Protein AF-A0A815H740-F1 (afdb_monomer_lite)

InterPro domains:
  IPR023175 Vta1/Callose synthase, N-terminal domain superfamily [G3DSA:1.25.40.270] (1-122)
  IPR039431 Vta1/callose synthase, N-terminal [PF04652] (3-118)
  IPR041212 Vta1, C-terminal [PF18097] (179-216)
  IPR044538 Vacuolar protein sorting-associated protein Vta1-like [PTHR46009] (131-217)

pLDDT: mean 75.1, std 24.15, range [26.42, 97.38]

Radius of gyration: 26.12 Å; chains: 1; bounding box: 51×55×82 Å

Structure (mmCIF, N/CA/C/O backbone):
data_AF-A0A815H740-F1
#
_entry.id   AF-A0A815H740-F1
#
loop_
_atom_site.group_PDB
_atom_site.id
_atom_site.type_symbol
_atom_site.label_atom_id
_atom_site.label_alt_id
_atom_site.label_comp_id
_atom_site.label_asym_id
_atom_site.label_entity_id
_atom_site.label_seq_id
_atom_site.pdbx_PDB_ins_code
_atom_site.Cartn_x
_atom_site.Cartn_y
_atom_site.Cartn_z
_atom_site.occupancy
_atom_site.B_iso_or_equiv
_atom_site.auth_seq_id
_atom_site.auth_comp_id
_atom_site.auth_asym_id
_atom_site.auth_atom_id
_atom_site.pdbx_PDB_model_num
ATOM 1 N N . TYR A 1 1 ? -7.882 0.768 10.940 1.00 91.94 1 TYR A N 1
ATOM 2 C CA . TYR A 1 1 ? -7.897 -0.131 9.764 1.00 91.94 1 TYR A CA 1
ATOM 3 C C . TYR A 1 1 ? -7.905 -1.599 10.169 1.00 91.94 1 TYR A C 1
ATOM 5 O O . TYR A 1 1 ? -8.936 -2.231 10.012 1.00 91.94 1 TYR A O 1
ATOM 13 N N . VAL A 1 2 ? -6.824 -2.127 10.763 1.00 92.31 2 VAL A N 1
ATOM 14 C CA . VAL A 1 2 ? -6.694 -3.567 11.086 1.00 92.31 2 VAL A CA 1
ATOM 15 C C . VAL A 1 2 ? -7.853 -4.113 11.930 1.00 92.31 2 VAL A C 1
ATOM 17 O O . VAL A 1 2 ? -8.367 -5.175 11.607 1.00 92.31 2 VAL A O 1
ATOM 20 N N . ALA A 1 3 ? -8.321 -3.371 12.942 1.00 92.38 3 ALA A N 1
ATOM 21 C CA . ALA A 1 3 ? -9.497 -3.762 13.728 1.00 92.38 3 ALA A CA 1
ATOM 22 C C . ALA A 1 3 ? -10.775 -3.899 12.875 1.00 92.38 3 ALA A C 1
ATOM 24 O O . ALA A 1 3 ? -11.556 -4.823 13.072 1.00 92.38 3 ALA A O 1
ATOM 25 N N . ASN A 1 4 ? -10.980 -3.013 11.894 1.00 90.94 4 ASN A N 1
ATOM 26 C CA . ASN A 1 4 ? -12.137 -3.083 10.996 1.00 90.94 4 ASN A CA 1
ATOM 27 C C . ASN A 1 4 ? -12.045 -4.314 10.087 1.00 90.94 4 ASN A C 1
ATOM 29 O O . ASN A 1 4 ? -13.041 -5.002 9.884 1.00 90.94 4 ASN A O 1
ATOM 33 N N . GLU A 1 5 ? -10.852 -4.618 9.572 1.00 91.88 5 GLU A N 1
ATOM 34 C CA . GLU A 1 5 ? -10.625 -5.811 8.751 1.00 91.88 5 GLU A CA 1
ATOM 35 C C . GLU A 1 5 ? -10.786 -7.104 9.561 1.00 91.88 5 GLU A C 1
ATOM 37 O O . GLU A 1 5 ? -11.414 -8.057 9.099 1.00 91.88 5 GLU A O 1
ATOM 42 N N . SER A 1 6 ? -10.288 -7.140 10.799 1.00 91.56 6 SER A N 1
ATOM 43 C CA . SER A 1 6 ? -10.414 -8.318 11.660 1.00 91.56 6 SER A CA 1
ATOM 44 C C . SER A 1 6 ? -11.857 -8.556 12.114 1.00 91.56 6 SER A C 1
ATOM 46 O O . SER A 1 6 ? -12.289 -9.706 12.182 1.00 91.56 6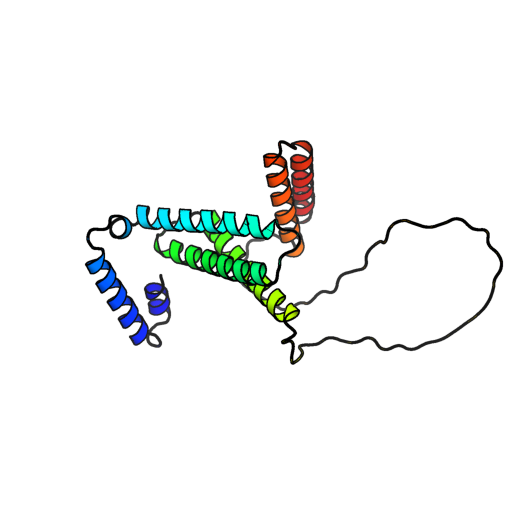 SER A O 1
ATOM 48 N N . LEU A 1 7 ? -12.637 -7.491 12.338 1.00 90.38 7 LEU A N 1
ATOM 49 C CA . LEU A 1 7 ? -14.075 -7.586 12.608 1.00 90.38 7 LEU A CA 1
ATOM 50 C C . LEU A 1 7 ? -14.838 -8.223 11.439 1.00 90.38 7 LEU A C 1
ATOM 52 O O . LEU A 1 7 ? -15.698 -9.073 11.671 1.00 90.38 7 LEU A O 1
ATOM 56 N N . LYS A 1 8 ? -14.496 -7.878 10.187 1.00 90.44 8 LYS A N 1
ATOM 57 C CA . LYS A 1 8 ? -15.095 -8.498 8.988 1.00 90.44 8 LYS A CA 1
ATOM 58 C C . LYS A 1 8 ? -14.792 -9.995 8.892 1.00 90.44 8 LYS A C 1
ATOM 60 O O . LYS A 1 8 ? -15.639 -10.757 8.436 1.00 90.44 8 LYS A O 1
ATOM 65 N N . ALA A 1 9 ? -13.613 -10.425 9.348 1.00 89.00 9 ALA A N 1
ATOM 66 C CA . ALA A 1 9 ? -13.223 -11.837 9.377 1.00 89.00 9 ALA A CA 1
ATOM 67 C C . ALA A 1 9 ? -13.996 -12.670 10.425 1.00 89.00 9 ALA A C 1
ATOM 69 O O . ALA A 1 9 ? -13.938 -13.900 10.406 1.00 89.00 9 ALA A O 1
ATOM 70 N N . GLY A 1 10 ? -14.745 -12.028 11.327 1.00 86.19 10 GLY A N 1
ATOM 71 C CA . GLY A 1 10 ? -15.671 -12.690 12.240 1.00 86.19 10 GLY A CA 1
ATOM 72 C C . GLY A 1 10 ? -15.000 -13.491 13.363 1.00 86.19 10 GLY A C 1
ATOM 73 O O . GLY A 1 10 ? -13.915 -13.166 13.850 1.00 86.19 10 GLY A O 1
ATOM 74 N N . LYS A 1 11 ? -15.681 -14.551 13.825 1.00 86.81 11 LYS A N 1
ATOM 75 C CA . LYS A 1 11 ? -15.344 -15.263 15.076 1.00 86.81 11 LYS A CA 1
ATOM 76 C C . LYS A 1 11 ? -13.945 -15.887 15.095 1.00 86.81 11 LYS A C 1
ATOM 78 O O . LYS A 1 11 ? -13.355 -15.990 16.165 1.00 86.81 11 LYS A O 1
ATOM 83 N N . SER A 1 12 ? -13.386 -16.261 13.943 1.00 88.50 12 SER A N 1
ATOM 84 C CA . SER A 1 12 ? -12.040 -16.848 13.854 1.00 88.50 12 SER A CA 1
ATOM 85 C C . SER A 1 12 ? -10.926 -15.894 14.291 1.00 88.50 12 SER A C 1
ATOM 87 O O . SER A 1 12 ? -9.846 -16.355 14.640 1.00 88.50 12 SER A O 1
ATOM 89 N N . GLN A 1 13 ? -11.180 -14.581 14.290 1.00 91.56 13 GLN A N 1
ATOM 90 C CA . GLN A 1 13 ? -10.212 -13.549 14.673 1.00 91.56 13 GLN A CA 1
ATOM 91 C C . GLN A 1 13 ? -10.644 -12.773 15.925 1.00 91.56 13 GLN A C 1
ATOM 93 O O . GLN A 1 13 ? -10.102 -11.706 16.201 1.00 91.56 13 GLN A O 1
ATOM 98 N N . GLN A 1 14 ? -11.616 -13.269 16.700 1.00 91.06 14 GLN A N 1
ATOM 99 C CA . GLN A 1 14 ? -12.208 -12.509 17.808 1.00 91.06 14 GLN A CA 1
ATOM 100 C C . GLN A 1 14 ? -11.189 -12.150 18.902 1.00 91.06 14 GLN A C 1
ATOM 102 O O . GLN A 1 14 ? -11.178 -11.017 19.375 1.00 91.06 14 GLN A O 1
ATOM 107 N N . VAL A 1 15 ? -10.308 -13.086 19.271 1.00 94.94 15 VAL A N 1
ATOM 108 C CA . VAL A 1 15 ? -9.261 -12.846 20.283 1.00 94.94 15 VAL A CA 1
ATOM 109 C C . VAL A 1 15 ? -8.269 -11.789 19.797 1.00 94.94 15 VAL A C 1
ATOM 111 O O . VAL A 1 15 ? -7.996 -10.831 20.513 1.00 94.94 15 VAL A O 1
ATOM 114 N N . PHE A 1 16 ? -7.784 -11.920 18.560 1.00 95.19 16 PHE A N 1
ATOM 115 C CA . PHE A 1 16 ? -6.896 -10.932 17.944 1.00 95.19 16 PHE A CA 1
ATOM 116 C C . PHE A 1 16 ? -7.571 -9.558 17.834 1.00 95.19 16 PHE A C 1
ATOM 118 O O . PHE A 1 16 ? -6.984 -8.541 18.184 1.00 95.19 16 PHE A O 1
ATOM 125 N N . THR A 1 17 ? -8.838 -9.527 17.421 1.00 95.31 17 THR A N 1
ATOM 126 C CA . THR A 1 17 ? -9.628 -8.295 17.331 1.00 95.31 17 THR A CA 1
ATOM 127 C C . THR A 1 17 ? -9.729 -7.605 18.689 1.00 95.31 17 THR A C 1
ATOM 129 O O . THR A 1 17 ? -9.491 -6.405 18.771 1.00 95.31 17 THR A O 1
ATOM 132 N N . ALA A 1 18 ? -10.013 -8.352 19.761 1.00 95.12 18 ALA A N 1
ATOM 133 C CA . ALA A 1 18 ? -10.058 -7.805 21.115 1.00 95.12 18 ALA A CA 1
ATOM 134 C C . ALA A 1 18 ? -8.701 -7.225 21.550 1.00 95.12 18 ALA A C 1
ATOM 136 O O . ALA A 1 18 ? -8.660 -6.148 22.138 1.00 95.12 18 ALA A O 1
ATOM 137 N N . GLN A 1 19 ? -7.591 -7.887 21.209 1.00 96.81 19 GLN A N 1
ATOM 138 C CA . GLN A 1 19 ? -6.243 -7.377 21.486 1.00 96.81 19 GLN A CA 1
ATOM 139 C C . GLN A 1 19 ? -5.951 -6.073 20.735 1.00 96.81 19 GLN A C 1
ATOM 141 O O . GLN A 1 19 ? -5.442 -5.125 21.329 1.00 96.81 19 GLN A O 1
ATOM 146 N N . VAL A 1 20 ? -6.292 -5.999 19.443 1.00 96.12 20 VAL A N 1
ATOM 147 C CA . VAL A 1 20 ? -6.093 -4.784 18.638 1.00 96.12 20 VAL A CA 1
ATOM 148 C C . VAL A 1 20 ? -6.957 -3.636 19.160 1.00 96.12 20 VAL A C 1
ATOM 150 O O . VAL A 1 20 ? -6.466 -2.516 19.261 1.00 96.12 20 VAL A O 1
ATOM 153 N N . ILE A 1 21 ? -8.218 -3.896 19.520 1.00 95.62 21 ILE A N 1
ATOM 154 C CA . ILE A 1 21 ? -9.104 -2.879 20.105 1.00 95.62 21 ILE A CA 1
ATOM 155 C C . ILE A 1 21 ? -8.535 -2.371 21.433 1.00 95.62 21 ILE A C 1
ATOM 157 O O . ILE A 1 21 ? -8.399 -1.162 21.590 1.00 95.62 21 ILE A O 1
ATOM 161 N N . GLY A 1 22 ? -8.112 -3.262 22.336 1.00 97.31 22 GLY A N 1
ATOM 162 C CA . GLY A 1 22 ? -7.501 -2.853 23.605 1.00 97.31 22 GLY A CA 1
ATOM 163 C C . GLY A 1 22 ? -6.230 -2.014 23.416 1.00 97.31 22 GLY A C 1
ATOM 164 O O . GLY A 1 22 ? -6.022 -1.028 24.118 1.00 97.31 22 GLY A O 1
ATOM 165 N N . ALA A 1 23 ? -5.402 -2.338 22.416 1.00 97.00 23 ALA A N 1
ATOM 166 C CA . ALA A 1 23 ? -4.237 -1.522 22.073 1.00 97.00 23 ALA A CA 1
ATOM 167 C C . ALA A 1 23 ? -4.624 -0.132 21.529 1.00 97.00 23 ALA A C 1
ATOM 169 O O . ALA A 1 23 ? -3.960 0.855 21.841 1.00 97.00 23 ALA A O 1
ATOM 170 N N . LEU A 1 24 ? -5.693 -0.038 20.730 1.00 94.75 24 LEU A N 1
ATOM 171 C CA . LEU A 1 24 ? -6.213 1.238 20.226 1.00 94.75 24 LEU A CA 1
ATOM 172 C C . LEU A 1 24 ? -6.800 2.105 21.345 1.00 94.75 24 LEU A C 1
ATOM 174 O O . LEU A 1 24 ? -6.586 3.314 21.334 1.00 94.75 24 LEU A O 1
ATOM 178 N N . GLU A 1 25 ? -7.502 1.510 22.311 1.00 95.62 25 GLU A N 1
ATOM 179 C CA . GLU A 1 25 ? -8.015 2.218 23.491 1.00 95.62 25 GLU A CA 1
ATOM 180 C C . GLU A 1 25 ? -6.871 2.801 24.326 1.00 95.62 25 GLU A C 1
ATOM 182 O O . GLU A 1 25 ? -6.893 3.991 24.640 1.00 95.62 25 GLU A O 1
ATOM 187 N N . LEU A 1 26 ? -5.823 2.008 24.579 1.00 96.19 26 LEU A N 1
ATOM 188 C CA . LEU A 1 26 ? -4.630 2.471 25.288 1.00 96.19 26 LEU A CA 1
ATOM 189 C C . LEU A 1 26 ? -3.915 3.604 24.536 1.00 96.19 26 LEU A C 1
ATOM 191 O O . LEU A 1 26 ? -3.512 4.593 25.147 1.00 96.19 26 LEU A O 1
ATOM 195 N N . MET A 1 27 ? -3.768 3.491 23.211 1.00 94.50 27 MET A N 1
ATOM 196 C CA . MET A 1 27 ? -3.184 4.564 22.397 1.00 94.50 27 MET A CA 1
ATOM 197 C C . MET A 1 27 ? -4.041 5.833 22.444 1.00 94.50 27 MET A C 1
ATOM 199 O O . MET A 1 27 ? -3.502 6.923 22.603 1.00 94.50 27 MET A O 1
ATOM 203 N N . LYS A 1 28 ? -5.370 5.710 22.366 1.00 93.06 28 LYS A N 1
ATOM 204 C CA . LYS A 1 28 ? -6.279 6.858 22.460 1.00 93.06 28 LYS A CA 1
ATOM 205 C C . LYS A 1 28 ? -6.156 7.580 23.805 1.00 93.06 28 LYS A C 1
ATOM 207 O O . LYS A 1 28 ? -6.219 8.804 23.830 1.00 93.06 28 LYS A O 1
ATOM 212 N N . GLU A 1 29 ? -5.985 6.847 24.903 1.00 95.56 29 GLU A N 1
ATOM 213 C CA . GLU A 1 29 ? -5.754 7.430 26.230 1.00 95.56 29 GLU A CA 1
ATOM 214 C C . GLU A 1 29 ? -4.374 8.099 26.320 1.00 95.56 29 GLU A C 1
ATOM 216 O O . GLU A 1 29 ? -4.267 9.257 26.728 1.00 95.56 29 GLU A O 1
ATOM 221 N N . THR A 1 30 ? -3.334 7.400 25.854 1.00 96.44 30 THR A N 1
ATOM 222 C CA . THR A 1 30 ? -1.936 7.868 25.876 1.00 96.44 30 THR A CA 1
ATOM 223 C C . THR A 1 30 ? -1.742 9.158 25.077 1.00 96.44 30 THR A C 1
ATOM 225 O O . THR A 1 30 ? -1.002 10.040 25.501 1.00 96.44 30 THR A O 1
ATOM 228 N N . TYR A 1 31 ? -2.420 9.284 23.936 1.00 93.75 31 TYR A N 1
ATOM 229 C CA . TYR A 1 31 ? -2.332 10.436 23.035 1.00 93.75 31 TYR A CA 1
ATOM 230 C C . TYR A 1 31 ? -3.599 11.300 23.078 1.00 93.75 31 TYR A C 1
ATOM 232 O O . TYR A 1 31 ? -3.964 11.938 22.092 1.00 93.75 31 TYR A O 1
ATOM 240 N N . SER A 1 32 ? -4.289 11.317 24.222 1.00 92.25 32 SER A N 1
ATOM 241 C CA . SER A 1 32 ? -5.577 12.002 24.388 1.00 92.25 32 SER A CA 1
ATOM 242 C C . SER A 1 32 ? -5.513 13.514 24.203 1.00 92.25 32 SER A C 1
ATOM 244 O O . SER A 1 32 ? -6.551 14.107 23.924 1.00 92.25 32 SER A O 1
ATOM 246 N N . ASP A 1 33 ? -4.331 14.128 24.302 1.00 92.44 33 ASP A N 1
ATOM 247 C CA . ASP A 1 33 ? -4.112 15.553 24.047 1.00 92.44 33 ASP A CA 1
ATOM 248 C C . ASP A 1 33 ? -3.643 15.876 22.620 1.00 92.44 33 ASP A C 1
ATOM 250 O O . ASP A 1 33 ? -3.658 17.043 22.234 1.00 92.44 33 ASP A O 1
ATOM 254 N N . ASP A 1 34 ? -3.301 14.867 21.815 1.00 91.81 34 ASP A N 1
ATOM 255 C CA . ASP A 1 34 ? -2.748 15.043 20.471 1.00 91.81 34 ASP A CA 1
ATOM 256 C C . ASP A 1 34 ? -3.845 15.360 19.437 1.00 91.81 34 ASP A C 1
ATOM 258 O O . ASP A 1 34 ? -4.771 14.577 19.198 1.00 91.81 34 ASP A O 1
ATOM 262 N N . GLU A 1 35 ? -3.726 16.516 18.783 1.00 85.00 35 GLU A N 1
ATOM 263 C CA . GLU A 1 35 ? -4.632 16.961 17.718 1.00 85.00 35 GLU A CA 1
ATOM 264 C C . GLU A 1 35 ? -4.664 15.995 16.521 1.00 85.00 35 GLU A C 1
ATOM 266 O O . GLU A 1 35 ? -5.709 15.853 15.882 1.00 85.00 35 GLU A O 1
ATOM 271 N N . LEU A 1 36 ? -3.572 15.269 16.243 1.00 87.00 36 LEU A N 1
ATOM 272 C CA . LEU A 1 36 ? -3.523 14.247 15.188 1.00 87.00 36 LEU A CA 1
ATOM 273 C C . LEU A 1 36 ? -4.458 13.067 15.473 1.00 87.00 36 LEU A C 1
ATOM 275 O O . LEU A 1 36 ? -4.932 12.410 14.547 1.00 87.00 36 LEU A O 1
ATOM 279 N N . ILE A 1 37 ? -4.721 12.799 16.754 1.00 88.06 37 ILE A N 1
ATOM 280 C CA . ILE A 1 37 ? -5.584 11.707 17.211 1.00 88.06 37 ILE A CA 1
ATOM 281 C C . ILE A 1 37 ? -7.029 12.186 17.394 1.00 88.06 37 ILE A C 1
ATOM 283 O O . ILE A 1 37 ? -7.965 11.419 17.156 1.00 88.06 37 ILE A O 1
ATOM 287 N N . LYS A 1 38 ? -7.235 13.455 17.772 1.00 88.69 38 LYS A N 1
ATOM 288 C CA . LYS A 1 38 ? -8.572 14.061 17.922 1.00 88.69 38 LYS A CA 1
ATOM 289 C C . LYS A 1 38 ? -9.237 14.388 16.587 1.00 88.69 38 LYS A C 1
ATOM 291 O O . LYS A 1 38 ? -10.460 14.298 16.479 1.00 88.69 38 LYS A O 1
ATOM 296 N N . SER A 1 39 ? -8.450 14.784 15.588 1.00 89.88 39 SER A N 1
ATOM 297 C CA . SER A 1 39 ? -8.953 15.274 14.308 1.00 89.88 39 SER A CA 1
ATOM 298 C C . SER A 1 39 ? -8.785 14.246 13.195 1.00 89.88 39 SER A C 1
ATOM 300 O O . SER A 1 39 ? -7.684 13.967 12.720 1.00 89.88 39 SER A O 1
ATOM 302 N N . MET A 1 40 ? -9.916 13.730 12.715 1.00 88.19 40 MET A N 1
ATOM 303 C CA . MET A 1 40 ? -9.961 12.789 11.596 1.00 88.19 40 MET A CA 1
ATOM 304 C C . MET A 1 40 ? -9.408 13.400 10.300 1.00 88.19 40 MET A C 1
ATOM 306 O O . MET A 1 40 ? -8.693 12.721 9.569 1.00 88.19 40 MET A O 1
ATOM 310 N N . SER A 1 41 ? -9.681 14.682 10.032 1.00 89.31 41 SER A N 1
ATOM 311 C CA . SER A 1 41 ? -9.171 15.375 8.842 1.00 89.31 41 SER A CA 1
ATOM 312 C C . SER A 1 41 ? -7.660 15.591 8.907 1.00 89.31 41 SER A C 1
ATOM 314 O O . SER A 1 41 ? -6.969 15.366 7.916 1.00 89.31 41 SER A O 1
ATOM 316 N N . THR A 1 42 ? -7.135 15.963 10.077 1.00 90.44 42 THR A N 1
ATOM 317 C CA . THR A 1 42 ? -5.691 16.140 10.276 1.00 90.44 42 THR A CA 1
ATOM 318 C C . THR A 1 42 ? -4.967 14.799 10.163 1.00 90.44 42 THR A C 1
ATOM 320 O O . THR A 1 42 ? -3.962 14.700 9.461 1.00 90.44 42 THR A O 1
ATOM 323 N N . GLY A 1 43 ? -5.511 13.740 10.776 1.00 90.06 43 GLY A N 1
ATOM 324 C CA . GLY A 1 43 ? -4.976 12.384 10.650 1.00 90.06 43 GLY A CA 1
ATOM 325 C C . GLY A 1 43 ? -4.968 11.883 9.202 1.00 90.06 43 GLY A C 1
ATOM 326 O O . GLY A 1 43 ? -3.969 11.320 8.754 1.00 90.06 43 GLY A O 1
ATOM 327 N N . GLN A 1 44 ? -6.037 12.145 8.441 1.00 91.88 44 GLN A N 1
ATOM 328 C CA . GLN A 1 44 ? -6.092 11.826 7.014 1.00 91.88 44 GLN A CA 1
ATOM 329 C C . GLN A 1 44 ? -5.005 12.570 6.230 1.00 91.88 44 GLN A C 1
ATOM 331 O O . GLN A 1 44 ? -4.261 11.942 5.479 1.00 91.88 44 GLN A O 1
ATOM 336 N N . GLN A 1 45 ? -4.880 13.887 6.425 1.00 91.31 45 GLN A N 1
ATOM 337 C CA . GLN A 1 45 ? -3.906 14.715 5.710 1.00 91.31 45 GLN A CA 1
ATOM 338 C C . GLN A 1 45 ? -2.465 14.241 5.937 1.00 91.31 45 GLN A C 1
ATOM 340 O O . GLN A 1 45 ? -1.687 14.186 4.989 1.00 91.31 45 GLN A O 1
ATOM 345 N N . VAL A 1 46 ? -2.114 13.849 7.165 1.00 93.00 46 VAL A N 1
ATOM 346 C CA . VAL A 1 46 ? -0.777 13.318 7.476 1.00 93.00 46 VAL A CA 1
ATOM 347 C C . VAL A 1 46 ? -0.488 12.026 6.708 1.00 93.00 46 VAL A C 1
ATOM 349 O O . VAL A 1 46 ? 0.628 11.827 6.230 1.00 93.00 46 VAL A O 1
ATOM 352 N N . ILE A 1 47 ? -1.481 11.148 6.553 1.00 93.69 47 ILE A N 1
ATOM 353 C CA . ILE A 1 47 ? -1.316 9.903 5.793 1.00 93.69 47 ILE A CA 1
ATOM 354 C C . ILE A 1 47 ? -1.214 10.191 4.289 1.00 93.69 47 ILE A C 1
ATOM 356 O O . ILE A 1 47 ? -0.379 9.585 3.617 1.00 93.69 47 ILE A O 1
ATOM 360 N N . GLU A 1 48 ? -2.021 11.116 3.761 1.00 93.19 48 GLU A N 1
ATOM 361 C CA . GLU A 1 48 ? -1.939 11.557 2.359 1.00 93.19 48 GLU A CA 1
ATOM 362 C C . GLU A 1 48 ? -0.562 12.158 2.033 1.00 93.19 48 GLU A C 1
ATOM 364 O O . GLU A 1 48 ? 0.048 11.807 1.018 1.00 93.19 48 GLU A O 1
ATOM 369 N N . GLU A 1 49 ? -0.037 13.008 2.917 1.00 94.12 49 GLU A N 1
ATOM 370 C CA . GLU A 1 49 ? 1.300 13.594 2.786 1.00 94.12 49 GLU A CA 1
ATOM 371 C C . GLU A 1 49 ? 2.382 12.509 2.822 1.00 94.12 49 GLU A C 1
ATOM 373 O O . GLU A 1 49 ? 3.262 12.471 1.963 1.00 94.12 49 GLU A O 1
ATOM 378 N N . LEU A 1 50 ? 2.281 11.554 3.753 1.00 95.62 50 LEU A N 1
ATOM 379 C CA . LEU A 1 50 ? 3.224 10.440 3.842 1.00 95.62 50 LEU A CA 1
ATOM 380 C C . LEU A 1 50 ? 3.234 9.585 2.566 1.00 95.62 50 LEU A C 1
ATOM 382 O O . LEU A 1 50 ? 4.302 9.189 2.098 1.00 95.62 50 LEU A O 1
ATOM 386 N N . ILE A 1 51 ? 2.065 9.303 1.982 1.00 95.12 51 ILE A N 1
ATOM 387 C CA . ILE A 1 51 ? 1.976 8.586 0.703 1.00 95.12 51 ILE A CA 1
ATOM 388 C C . ILE A 1 51 ? 2.635 9.397 -0.416 1.00 95.12 51 ILE A C 1
ATOM 390 O O . ILE A 1 51 ? 3.354 8.823 -1.237 1.00 95.12 51 ILE A O 1
ATOM 394 N N . THR A 1 52 ? 2.420 10.712 -0.443 1.00 94.25 52 THR A N 1
ATOM 395 C CA . THR A 1 52 ? 3.002 11.614 -1.446 1.00 94.25 52 THR A CA 1
ATOM 396 C C . THR A 1 52 ? 4.528 11.616 -1.366 1.00 94.25 52 THR A C 1
ATOM 398 O O . THR A 1 52 ? 5.190 11.374 -2.377 1.00 94.25 52 THR A O 1
ATOM 401 N N . VAL A 1 53 ? 5.088 11.770 -0.162 1.00 95.44 53 VAL A N 1
ATOM 402 C CA . VAL A 1 53 ? 6.538 11.713 0.084 1.00 95.44 53 VAL A CA 1
ATOM 403 C C . VAL A 1 53 ? 7.114 10.366 -0.346 1.00 95.44 53 VAL A C 1
ATOM 405 O O . VAL A 1 53 ? 8.057 10.323 -1.136 1.00 95.44 53 VAL A O 1
ATOM 408 N N . LEU A 1 54 ? 6.517 9.255 0.102 1.00 94.88 54 LEU A N 1
ATOM 409 C CA . LEU A 1 54 ? 6.976 7.918 -0.281 1.00 94.88 54 LEU A CA 1
ATOM 410 C C . LEU A 1 54 ? 6.918 7.713 -1.798 1.00 94.88 54 LEU A C 1
ATOM 412 O O . LEU A 1 54 ? 7.808 7.081 -2.358 1.00 94.88 54 LEU A O 1
ATOM 416 N N . THR A 1 55 ? 5.896 8.250 -2.467 1.00 93.19 55 THR A N 1
ATOM 417 C CA . THR A 1 55 ? 5.753 8.151 -3.924 1.00 93.19 55 THR A CA 1
ATOM 418 C C . THR A 1 55 ? 6.866 8.911 -4.643 1.00 93.19 55 THR A C 1
ATOM 420 O O . THR A 1 55 ? 7.465 8.358 -5.566 1.00 93.19 55 THR A O 1
ATOM 423 N N . GLY A 1 56 ? 7.200 10.124 -4.191 1.00 89.44 56 GLY A N 1
ATOM 424 C CA . GLY A 1 56 ? 8.348 10.884 -4.694 1.00 89.44 56 GLY A CA 1
ATOM 425 C C . GLY A 1 56 ? 9.650 10.092 -4.574 1.00 89.44 56 GLY A C 1
ATOM 426 O O . GLY A 1 56 ? 10.299 9.815 -5.579 1.00 89.44 56 GLY A O 1
ATOM 427 N N . GLU A 1 57 ? 9.945 9.582 -3.376 1.00 91.06 57 GLU A N 1
ATOM 428 C CA . GLU A 1 57 ? 11.140 8.762 -3.135 1.00 91.06 57 GLU A CA 1
ATOM 429 C C . GLU A 1 57 ? 11.170 7.485 -3.993 1.00 91.06 57 GLU A C 1
ATOM 431 O O . GLU A 1 57 ? 12.237 7.044 -4.422 1.00 91.06 57 GLU A O 1
ATOM 436 N N . THR A 1 58 ? 10.016 6.848 -4.241 1.00 91.62 58 THR A N 1
ATOM 437 C CA . THR A 1 58 ? 9.969 5.692 -5.150 1.00 91.62 58 THR A CA 1
ATOM 438 C C . THR A 1 58 ? 10.247 6.081 -6.592 1.00 91.62 58 THR A C 1
ATOM 440 O O . THR A 1 58 ? 10.942 5.331 -7.271 1.00 91.62 58 THR A O 1
ATOM 443 N N . ASN A 1 59 ? 9.754 7.233 -7.054 1.00 87.06 59 ASN A N 1
ATOM 444 C CA . ASN A 1 59 ? 10.000 7.711 -8.411 1.00 87.06 59 ASN A CA 1
ATOM 445 C C . ASN A 1 59 ? 11.484 8.036 -8.615 1.00 87.06 59 ASN A C 1
ATOM 447 O O . ASN A 1 59 ? 12.044 7.658 -9.640 1.00 87.06 59 ASN A O 1
ATOM 451 N N . ASP A 1 60 ? 12.137 8.639 -7.621 1.00 84.00 60 ASP A N 1
ATOM 452 C CA . ASP A 1 60 ? 13.574 8.929 -7.668 1.00 84.00 60 ASP A CA 1
ATOM 453 C C . ASP A 1 60 ? 14.404 7.648 -7.830 1.00 84.00 60 ASP A C 1
ATOM 455 O O . ASP A 1 60 ? 15.296 7.574 -8.674 1.00 84.00 60 ASP A O 1
ATOM 459 N N . ILE A 1 61 ? 14.063 6.595 -7.078 1.00 86.12 61 ILE A N 1
ATOM 460 C CA . ILE A 1 61 ? 14.709 5.278 -7.198 1.00 86.12 61 ILE A CA 1
ATOM 461 C C . ILE A 1 61 ? 14.323 4.588 -8.521 1.00 86.12 61 ILE A C 1
ATOM 463 O O . ILE A 1 61 ? 15.131 3.870 -9.109 1.00 86.12 61 ILE A O 1
ATOM 467 N N . GLU A 1 62 ? 13.088 4.760 -9.005 1.00 81.94 62 GLU A N 1
ATOM 468 C CA . GLU A 1 62 ? 12.630 4.178 -10.272 1.00 81.94 62 GLU A CA 1
ATOM 469 C C . GLU A 1 62 ? 13.305 4.795 -11.500 1.00 81.94 62 GLU A C 1
ATOM 471 O O . GLU A 1 62 ? 13.543 4.075 -12.474 1.00 81.94 62 GLU A O 1
ATOM 476 N N . ASN A 1 63 ? 13.649 6.079 -11.440 1.00 79.06 63 ASN A N 1
ATOM 477 C CA . ASN A 1 63 ? 14.325 6.799 -12.516 1.00 79.06 63 ASN A CA 1
ATOM 478 C C . ASN A 1 63 ? 15.807 6.418 -12.660 1.00 79.06 63 ASN A C 1
ATOM 480 O O . ASN A 1 63 ? 16.403 6.672 -13.706 1.00 79.06 63 ASN A O 1
ATOM 484 N N . ASP A 1 64 ? 16.388 5.755 -11.658 1.00 78.25 64 ASP A N 1
ATOM 485 C CA . ASP A 1 64 ? 17.722 5.172 -11.763 1.00 78.25 64 ASP A CA 1
ATOM 486 C C . ASP A 1 64 ? 17.716 4.000 -12.765 1.00 78.25 64 ASP A C 1
ATOM 488 O O . ASP A 1 64 ? 16.983 3.010 -12.614 1.00 78.25 64 ASP A O 1
ATOM 492 N N . SER A 1 65 ? 18.512 4.122 -13.830 1.00 65.38 65 SER A N 1
ATOM 493 C CA . SER A 1 65 ? 18.573 3.150 -14.924 1.00 65.38 65 SER A CA 1
ATOM 494 C C . SER A 1 65 ? 19.159 1.803 -14.503 1.00 65.38 65 SER A C 1
ATOM 496 O O . SER A 1 65 ? 18.802 0.785 -15.096 1.00 65.38 65 SER A O 1
ATOM 498 N N . GLU A 1 66 ? 20.018 1.773 -13.479 1.00 77.75 66 GLU A N 1
ATOM 499 C CA . GLU A 1 66 ? 20.688 0.553 -13.022 1.00 77.75 66 GLU A CA 1
ATOM 500 C C . GLU A 1 66 ? 20.418 0.312 -11.534 1.00 77.75 66 GLU A C 1
ATOM 502 O O . GLU A 1 66 ? 21.202 0.642 -10.650 1.00 77.75 66 GLU A O 1
ATOM 507 N N . LYS A 1 67 ? 19.264 -0.299 -11.251 1.00 82.50 67 LYS A N 1
ATOM 508 C CA . LYS A 1 67 ? 18.838 -0.579 -9.877 1.00 82.50 67 LYS A CA 1
ATOM 509 C C . LYS A 1 67 ? 19.636 -1.739 -9.300 1.00 82.50 67 LYS A C 1
ATOM 511 O O . LYS A 1 67 ? 19.504 -2.884 -9.736 1.00 82.50 67 LYS A O 1
ATOM 516 N N . SER A 1 68 ? 20.394 -1.466 -8.248 1.00 87.31 68 SER A N 1
ATOM 517 C CA . SER A 1 68 ? 20.998 -2.509 -7.427 1.00 87.31 68 SER A CA 1
ATOM 518 C C . SER A 1 68 ? 19.925 -3.389 -6.770 1.00 87.31 68 SER A C 1
ATOM 520 O O . SER A 1 68 ? 18.784 -2.979 -6.533 1.00 87.31 68 SER A O 1
ATOM 522 N N . THR A 1 69 ? 20.298 -4.616 -6.401 1.00 88.50 69 THR A N 1
ATOM 523 C CA . THR A 1 69 ? 19.400 -5.518 -5.658 1.00 88.50 69 THR A CA 1
ATOM 524 C C . THR A 1 69 ? 18.927 -4.896 -4.337 1.00 88.50 69 THR A C 1
ATOM 526 O O . THR A 1 69 ? 17.791 -5.120 -3.922 1.00 88.50 69 THR A O 1
ATOM 529 N N . ASP A 1 70 ? 19.761 -4.083 -3.684 1.00 89.81 70 ASP A N 1
ATOM 530 C CA . ASP A 1 70 ? 19.384 -3.381 -2.455 1.00 89.81 70 ASP A CA 1
ATOM 531 C C . ASP A 1 70 ? 18.350 -2.282 -2.708 1.00 89.81 70 ASP A C 1
ATOM 533 O O . ASP A 1 70 ? 17.355 -2.212 -1.982 1.00 89.81 70 ASP A O 1
ATOM 537 N N . GLN A 1 71 ? 18.502 -1.501 -3.781 1.00 90.69 71 GLN A N 1
ATOM 538 C CA . GLN A 1 71 ? 17.486 -0.529 -4.198 1.00 90.69 71 GLN A CA 1
ATOM 539 C C . GLN A 1 71 ? 16.156 -1.218 -4.526 1.00 90.69 71 GLN A C 1
ATOM 541 O O . GLN A 1 71 ? 15.111 -0.742 -4.091 1.00 90.69 71 GLN A O 1
ATOM 546 N N . LEU A 1 72 ? 16.168 -2.378 -5.193 1.00 91.44 72 LEU A N 1
ATOM 547 C CA . LEU A 1 72 ? 14.948 -3.158 -5.440 1.00 91.44 72 LEU A CA 1
ATOM 548 C C . LEU A 1 72 ? 14.276 -3.615 -4.132 1.00 91.44 72 LEU A C 1
ATOM 550 O O . LEU A 1 72 ? 13.056 -3.529 -3.997 1.00 91.44 72 LEU A O 1
ATOM 554 N N . ARG A 1 73 ? 15.043 -4.046 -3.122 1.00 93.75 73 ARG A N 1
ATOM 555 C CA . ARG A 1 73 ? 14.482 -4.394 -1.801 1.00 93.75 73 ARG A CA 1
ATOM 556 C C . ARG A 1 73 ? 13.846 -3.188 -1.116 1.00 93.75 73 ARG A C 1
ATOM 558 O O . ARG A 1 73 ? 12.770 -3.326 -0.531 1.00 93.75 73 ARG A O 1
ATOM 565 N N . VAL A 1 74 ? 14.498 -2.027 -1.173 1.00 94.62 74 VAL A N 1
ATOM 566 C CA . VAL A 1 74 ? 13.961 -0.770 -0.630 1.00 94.62 74 VAL A CA 1
ATOM 567 C C . VAL A 1 74 ? 12.672 -0.391 -1.357 1.00 94.62 74 VAL A C 1
ATOM 569 O O . VAL A 1 74 ? 11.656 -0.138 -0.710 1.00 94.62 74 VAL A O 1
ATOM 572 N N . LEU A 1 75 ? 12.685 -0.433 -2.687 1.00 94.50 75 LEU A N 1
ATOM 573 C CA . LEU A 1 75 ? 11.559 -0.079 -3.543 1.00 94.50 75 LEU A CA 1
ATOM 574 C C . LEU A 1 75 ? 10.346 -0.987 -3.295 1.00 94.50 75 LEU A C 1
ATOM 576 O O . LEU A 1 75 ? 9.234 -0.500 -3.105 1.00 94.50 75 LEU A O 1
ATOM 580 N N . MET A 1 76 ? 10.563 -2.301 -3.180 1.00 95.38 76 MET A N 1
ATOM 581 C CA . MET A 1 76 ? 9.522 -3.267 -2.814 1.00 95.38 76 MET A CA 1
ATOM 582 C C . MET A 1 76 ? 8.855 -2.908 -1.479 1.00 95.38 76 MET A C 1
ATOM 584 O O . MET A 1 76 ? 7.628 -2.919 -1.382 1.00 95.38 76 MET A O 1
ATOM 588 N N . ARG A 1 77 ? 9.651 -2.581 -0.449 1.00 95.88 77 ARG A N 1
ATOM 589 C CA . ARG A 1 77 ? 9.126 -2.202 0.873 1.00 95.88 77 ARG A CA 1
ATOM 590 C C . ARG A 1 77 ? 8.336 -0.901 0.804 1.00 95.88 77 ARG A C 1
ATOM 592 O O . ARG A 1 77 ? 7.246 -0.850 1.362 1.00 95.88 77 ARG A O 1
ATOM 599 N N . LYS A 1 78 ? 8.843 0.116 0.100 1.00 96.94 78 LYS A N 1
ATOM 600 C CA . LYS A 1 78 ? 8.143 1.397 -0.070 1.00 96.94 78 LYS A CA 1
ATOM 601 C C . LYS A 1 78 ? 6.805 1.215 -0.789 1.00 96.94 78 LYS A C 1
ATOM 603 O O . LYS A 1 78 ? 5.789 1.656 -0.265 1.00 96.94 78 LYS A O 1
ATOM 608 N N . TYR A 1 79 ? 6.765 0.483 -1.904 1.00 97.12 79 TYR A N 1
ATOM 609 C CA . TYR A 1 79 ? 5.510 0.200 -2.610 1.00 97.12 79 TYR A CA 1
ATOM 610 C C . TYR A 1 79 ? 4.518 -0.620 -1.780 1.00 97.12 79 TYR A C 1
ATOM 612 O O . TYR A 1 79 ? 3.317 -0.348 -1.811 1.00 97.12 79 TYR A O 1
ATOM 620 N N . TYR A 1 80 ? 5.002 -1.594 -1.004 1.00 97.00 80 TYR A N 1
ATOM 621 C CA . TYR A 1 80 ? 4.151 -2.336 -0.076 1.00 97.00 80 TYR A CA 1
ATOM 622 C C . TYR A 1 80 ? 3.545 -1.410 0.992 1.00 97.00 80 TYR A C 1
ATOM 624 O O . TYR A 1 80 ? 2.342 -1.469 1.247 1.00 97.00 80 TYR A O 1
ATOM 632 N N . THR A 1 81 ? 4.352 -0.508 1.559 1.00 97.38 81 THR A N 1
ATOM 633 C CA . THR A 1 81 ? 3.897 0.492 2.533 1.00 97.38 81 THR A CA 1
ATOM 634 C C . THR A 1 81 ? 2.883 1.461 1.926 1.00 97.38 81 THR A C 1
ATOM 636 O O . THR A 1 81 ? 1.832 1.657 2.525 1.00 97.38 81 THR A O 1
ATOM 639 N N . ILE A 1 82 ? 3.135 2.015 0.733 1.00 96.56 82 ILE A N 1
ATOM 640 C CA . ILE A 1 82 ? 2.190 2.909 0.035 1.00 96.56 82 ILE A CA 1
ATOM 641 C C . ILE A 1 82 ? 0.848 2.203 -0.184 1.00 96.56 82 ILE A C 1
ATOM 643 O O . ILE A 1 82 ? -0.208 2.767 0.105 1.00 96.56 82 ILE A O 1
ATOM 647 N N . GLY A 1 83 ? 0.880 0.948 -0.642 1.00 95.38 83 GLY A N 1
ATOM 648 C CA . GLY A 1 83 ? -0.317 0.129 -0.815 1.00 95.38 83 GLY A CA 1
ATOM 649 C C . GLY A 1 83 ? -1.115 -0.036 0.480 1.00 95.38 83 GLY A C 1
ATOM 650 O O . GLY A 1 83 ? -2.327 0.162 0.480 1.00 95.38 83 GLY A O 1
ATOM 651 N N . GLY A 1 84 ? -0.433 -0.339 1.587 1.00 94.69 84 GLY A N 1
ATOM 652 C CA . GLY A 1 84 ? -1.061 -0.475 2.902 1.00 94.69 84 GLY A CA 1
ATOM 653 C C . GLY A 1 84 ? -1.612 0.841 3.455 1.00 94.69 84 GLY A C 1
ATOM 654 O O . GLY A 1 84 ? -2.728 0.863 3.962 1.00 94.69 84 GLY A O 1
ATOM 655 N N . LEU A 1 85 ? -0.877 1.950 3.327 1.00 95.31 85 LEU A N 1
ATOM 656 C CA . LEU A 1 85 ? -1.345 3.279 3.742 1.00 95.31 85 LEU A CA 1
ATOM 657 C C . LEU A 1 85 ? -2.563 3.731 2.926 1.00 95.31 85 LEU A C 1
ATOM 659 O O . LEU A 1 85 ? -3.492 4.311 3.484 1.00 95.31 85 LEU A O 1
ATOM 663 N N . SER A 1 86 ? -2.604 3.396 1.635 1.00 93.25 86 SER A N 1
ATOM 664 C CA . SER A 1 86 ? -3.774 3.645 0.784 1.00 93.25 86 SER A CA 1
ATOM 665 C C . SER A 1 86 ? -4.999 2.865 1.274 1.00 93.25 86 SER A C 1
ATOM 667 O O . SER A 1 86 ? -6.104 3.400 1.303 1.00 93.25 86 SER A O 1
ATOM 669 N N . ASP A 1 87 ? -4.814 1.620 1.728 1.00 92.44 87 ASP A N 1
ATOM 670 C CA . ASP A 1 87 ? -5.895 0.850 2.348 1.00 92.44 87 ASP A CA 1
ATOM 671 C C . ASP A 1 87 ? -6.312 1.460 3.704 1.00 92.44 87 ASP A C 1
ATOM 673 O O . ASP A 1 87 ? -7.500 1.505 4.022 1.00 92.44 87 ASP A O 1
ATOM 677 N N . VAL A 1 88 ? -5.374 2.010 4.489 1.00 93.94 88 VAL A N 1
ATOM 678 C CA . VAL A 1 88 ? -5.679 2.726 5.744 1.00 93.94 88 VAL A CA 1
ATOM 679 C C . VAL A 1 88 ? -6.529 3.974 5.494 1.00 93.94 88 VAL A C 1
ATOM 681 O O . VAL A 1 88 ? -7.452 4.220 6.275 1.00 93.94 88 VAL A O 1
ATOM 684 N N . LEU A 1 89 ? -6.282 4.716 4.407 1.00 92.19 89 LEU A N 1
ATOM 685 C CA . LEU A 1 89 ? -7.088 5.886 4.041 1.00 92.19 89 LEU A CA 1
ATOM 686 C C . LEU A 1 89 ? -8.579 5.550 3.902 1.00 92.19 89 LEU A C 1
ATOM 688 O O . LEU A 1 89 ? -9.410 6.386 4.240 1.00 92.19 89 LEU A O 1
ATOM 692 N N . SER A 1 90 ? -8.942 4.316 3.524 1.00 87.06 90 SER A N 1
ATOM 693 C CA . SER A 1 90 ? -10.352 3.891 3.420 1.00 87.06 90 SER A CA 1
ATOM 694 C C . SER A 1 90 ? -11.148 4.025 4.727 1.00 87.06 90 SER A C 1
ATOM 696 O O . SER A 1 90 ? -12.375 4.103 4.703 1.00 87.06 90 SER A O 1
ATOM 698 N N . VAL A 1 91 ? -10.469 4.078 5.879 1.00 89.81 91 VAL A N 1
ATOM 699 C CA . VAL A 1 91 ? -11.104 4.287 7.191 1.00 89.81 91 VAL A CA 1
ATOM 700 C C . VAL A 1 91 ? -11.563 5.733 7.374 1.00 89.81 91 VAL A C 1
ATOM 702 O O . VAL A 1 91 ? -12.486 5.982 8.147 1.00 89.81 91 VAL A O 1
ATOM 705 N N . PHE A 1 92 ? -10.946 6.676 6.663 1.00 86.19 92 PHE A N 1
ATOM 706 C CA . PHE A 1 92 ? -11.233 8.101 6.780 1.00 86.19 92 PHE A CA 1
ATOM 707 C C . PHE A 1 92 ? -12.450 8.551 5.945 1.00 86.19 92 PHE A C 1
ATOM 709 O O . PHE A 1 92 ? -12.854 9.709 6.009 1.00 86.19 92 PHE A O 1
ATOM 716 N N . GLY A 1 93 ? -13.100 7.633 5.220 1.00 77.06 93 GLY A N 1
ATOM 717 C CA . GLY A 1 93 ? -14.289 7.919 4.416 1.00 77.06 93 GLY A CA 1
ATOM 718 C C . GLY A 1 93 ? -13.940 8.187 2.955 1.00 77.06 93 GLY A C 1
ATOM 719 O O . GLY A 1 93 ? -13.385 7.313 2.291 1.00 77.06 93 GLY A O 1
ATOM 720 N N . THR A 1 94 ? -14.311 9.359 2.430 1.00 74.62 94 THR A N 1
ATOM 721 C CA . THR A 1 94 ? -14.116 9.708 1.013 1.00 74.62 94 THR A CA 1
ATOM 722 C C . THR A 1 94 ? -12.636 9.964 0.720 1.00 74.62 94 THR A C 1
ATOM 724 O O . THR A 1 94 ? -12.128 11.072 0.876 1.00 74.62 94 THR A O 1
ATOM 727 N N . VAL A 1 95 ? -11.937 8.912 0.304 1.00 74.19 95 VAL A N 1
ATOM 728 C CA . VAL A 1 95 ? -10.559 8.984 -0.193 1.00 74.19 95 VAL A CA 1
ATOM 729 C C . VAL A 1 95 ? -10.573 9.519 -1.623 1.00 74.19 95 VAL A C 1
ATOM 731 O O . VAL A 1 95 ? -11.433 9.131 -2.411 1.00 74.19 95 VAL A O 1
ATOM 734 N N . LYS A 1 96 ? -9.622 10.389 -1.978 1.00 78.12 96 LYS A N 1
ATOM 735 C CA . LYS A 1 96 ? -9.458 10.845 -3.369 1.00 78.12 96 LYS A CA 1
ATOM 736 C C . LYS A 1 96 ? -9.147 9.649 -4.277 1.00 78.12 96 LYS A C 1
ATOM 738 O O . LYS A 1 96 ? -8.327 8.801 -3.914 1.00 78.12 96 LYS A O 1
ATOM 743 N N . ASP A 1 97 ? -9.747 9.612 -5.466 1.00 78.19 97 ASP A N 1
ATOM 744 C CA . ASP A 1 97 ? -9.580 8.509 -6.427 1.00 78.19 97 ASP A CA 1
ATOM 745 C C . ASP A 1 97 ? -8.104 8.239 -6.775 1.00 78.19 97 ASP A C 1
ATOM 747 O O . ASP A 1 97 ? -7.704 7.084 -6.959 1.00 78.19 97 ASP A O 1
ATOM 751 N N . ASP A 1 98 ? -7.275 9.288 -6.762 1.00 80.62 98 ASP A N 1
ATOM 752 C CA . ASP A 1 98 ? -5.831 9.218 -6.997 1.00 80.62 98 ASP A CA 1
ATOM 753 C C . ASP A 1 98 ? -5.134 8.223 -6.056 1.00 80.62 98 ASP A C 1
ATOM 755 O O . ASP A 1 98 ? -4.340 7.390 -6.501 1.00 80.62 98 ASP A O 1
ATOM 759 N N . PHE A 1 99 ? -5.474 8.232 -4.762 1.00 86.44 99 PHE A N 1
ATOM 760 C CA . PHE A 1 99 ? -4.865 7.336 -3.776 1.00 86.44 99 PHE A CA 1
ATOM 761 C C . PHE A 1 99 ? -5.362 5.892 -3.909 1.00 86.44 99 PHE A C 1
ATOM 763 O O . PHE A 1 99 ? -4.611 4.950 -3.652 1.00 86.44 99 PHE A O 1
ATOM 770 N N . ILE A 1 100 ? -6.599 5.688 -4.374 1.00 84.25 100 ILE A N 1
ATOM 771 C CA . ILE A 1 100 ? -7.146 4.346 -4.623 1.00 84.25 100 ILE A CA 1
ATOM 772 C C . ILE A 1 100 ? -6.398 3.686 -5.788 1.00 84.25 100 ILE A C 1
ATOM 774 O O . ILE A 1 100 ? -5.966 2.530 -5.691 1.00 84.25 100 ILE A O 1
ATOM 778 N N . GLY A 1 101 ? -6.225 4.420 -6.892 1.00 86.62 101 GLY A N 1
ATOM 779 C CA . GLY A 1 101 ? -5.458 3.961 -8.050 1.00 86.62 101 GLY A CA 1
ATOM 780 C C . GLY A 1 101 ? -3.991 3.712 -7.701 1.00 86.62 101 GLY A C 1
ATOM 781 O O . GLY A 1 101 ? -3.449 2.642 -8.003 1.00 86.62 101 GLY A O 1
ATOM 782 N N . LEU A 1 102 ? -3.374 4.662 -6.993 1.00 89.38 102 LEU A N 1
ATOM 783 C CA . LEU A 1 102 ? -1.993 4.576 -6.525 1.00 89.38 102 LEU A CA 1
ATOM 784 C C . LEU A 1 102 ? -1.772 3.351 -5.631 1.00 89.38 102 LEU A C 1
ATOM 786 O O . LEU A 1 102 ? -0.808 2.613 -5.842 1.00 89.38 102 LEU A O 1
ATOM 790 N N . GLY A 1 103 ? -2.683 3.066 -4.699 1.00 91.50 103 GLY A N 1
ATOM 791 C CA . GLY A 1 103 ? -2.602 1.901 -3.820 1.00 91.50 103 GLY A CA 1
ATOM 792 C C . GLY A 1 103 ? -2.624 0.571 -4.578 1.00 91.50 103 GLY A C 1
ATOM 793 O O . GLY A 1 103 ? -1.806 -0.316 -4.312 1.00 91.50 103 GLY A O 1
ATOM 794 N N . LYS A 1 104 ? -3.515 0.429 -5.570 1.00 89.69 104 LYS A N 1
ATOM 795 C CA . LYS A 1 104 ? -3.580 -0.768 -6.434 1.00 89.69 104 LYS A CA 1
ATOM 796 C C . LYS A 1 104 ? -2.303 -0.945 -7.254 1.00 89.69 104 LYS A C 1
ATOM 798 O O . LYS A 1 104 ? -1.735 -2.039 -7.278 1.00 89.69 104 LYS A O 1
ATOM 803 N N . MET A 1 105 ? -1.841 0.129 -7.893 1.00 92.88 105 MET A N 1
ATOM 804 C CA . MET A 1 105 ? -0.607 0.129 -8.681 1.00 92.88 105 MET A CA 1
ATOM 805 C C . MET A 1 105 ? 0.597 -0.255 -7.814 1.00 92.88 105 MET A C 1
ATOM 807 O O . MET A 1 105 ? 1.350 -1.159 -8.176 1.00 92.88 105 MET A O 1
ATOM 811 N N . SER A 1 106 ? 0.716 0.347 -6.629 1.00 94.25 106 SER A N 1
ATOM 812 C CA . SER A 1 106 ? 1.824 0.113 -5.697 1.00 94.25 106 SER A CA 1
ATOM 813 C C . SER A 1 106 ? 1.879 -1.346 -5.246 1.00 94.25 106 SER A C 1
ATOM 815 O O . SER A 1 106 ? 2.935 -1.975 -5.302 1.00 94.25 106 SER A O 1
ATOM 817 N N . LYS A 1 107 ? 0.731 -1.946 -4.905 1.00 95.25 107 LYS A N 1
ATOM 818 C CA . LYS A 1 107 ? 0.651 -3.379 -4.575 1.00 95.25 107 LYS A CA 1
ATOM 819 C C . LYS A 1 107 ? 1.113 -4.265 -5.736 1.00 95.25 107 LYS A C 1
ATOM 821 O O . LYS A 1 107 ? 1.924 -5.166 -5.529 1.00 95.25 107 LYS A O 1
ATOM 826 N N . SER A 1 108 ? 0.656 -3.990 -6.959 1.00 92.69 108 SER A N 1
ATOM 827 C CA . SER A 1 108 ? 1.079 -4.739 -8.154 1.00 92.69 108 SER A CA 1
ATOM 828 C C . SER A 1 108 ? 2.589 -4.618 -8.413 1.00 92.69 108 SER A C 1
ATOM 830 O O . SER A 1 108 ? 3.278 -5.610 -8.693 1.00 92.69 108 SER A O 1
ATOM 832 N N . ARG A 1 109 ? 3.140 -3.409 -8.250 1.00 93.06 109 ARG A N 1
ATOM 833 C CA . ARG A 1 109 ? 4.566 -3.149 -8.453 1.00 93.06 109 ARG A CA 1
ATOM 834 C C . ARG A 1 109 ? 5.434 -3.834 -7.399 1.00 93.06 109 ARG A C 1
ATOM 836 O O . ARG A 1 109 ? 6.426 -4.461 -7.768 1.00 93.06 109 ARG A O 1
ATOM 843 N N . ALA A 1 110 ? 5.024 -3.827 -6.128 1.00 94.56 110 ALA A N 1
ATOM 844 C CA . ALA A 1 110 ? 5.711 -4.550 -5.055 1.00 94.56 110 ALA A CA 1
ATOM 845 C C . ALA A 1 110 ? 5.840 -6.054 -5.359 1.00 94.56 110 ALA A C 1
ATOM 847 O O . ALA A 1 110 ? 6.921 -6.624 -5.215 1.00 94.56 110 ALA A O 1
ATOM 848 N N . VAL A 1 111 ? 4.768 -6.693 -5.846 1.00 94.25 111 VAL A N 1
ATOM 849 C CA . VAL A 1 111 ? 4.797 -8.115 -6.236 1.00 94.25 111 VAL A CA 1
ATOM 850 C C . VAL A 1 111 ? 5.742 -8.347 -7.416 1.00 94.25 111 VAL A C 1
ATOM 852 O O . VAL A 1 111 ? 6.456 -9.348 -7.458 1.00 94.25 111 VAL A O 1
ATOM 855 N N . THR A 1 112 ? 5.767 -7.426 -8.375 1.00 92.81 112 THR A N 1
ATOM 856 C CA . THR A 1 112 ? 6.654 -7.523 -9.539 1.00 92.81 112 THR A CA 1
ATOM 857 C C . THR A 1 112 ? 8.121 -7.481 -9.118 1.00 92.81 112 THR A C 1
ATOM 859 O O . THR A 1 112 ? 8.866 -8.401 -9.449 1.00 92.81 112 THR A O 1
ATOM 862 N N . ILE A 1 113 ? 8.502 -6.513 -8.282 1.00 92.38 113 ILE A N 1
ATOM 863 C CA . ILE A 1 113 ? 9.867 -6.410 -7.750 1.00 92.38 113 ILE A CA 1
ATOM 864 C C . ILE A 1 113 ? 10.221 -7.631 -6.891 1.00 92.38 113 ILE A C 1
ATOM 866 O O . ILE A 1 113 ? 11.335 -8.144 -6.961 1.00 92.38 113 ILE A O 1
ATOM 870 N N . PHE A 1 114 ? 9.274 -8.163 -6.114 1.00 94.06 114 PHE A N 1
ATOM 871 C CA . PHE A 1 114 ? 9.493 -9.399 -5.361 1.00 94.06 114 PHE A CA 1
ATOM 872 C C . PHE A 1 114 ? 9.860 -10.582 -6.275 1.00 94.06 114 PHE A C 1
ATOM 874 O O . PHE A 1 114 ? 10.773 -11.349 -5.958 1.00 94.06 114 PHE A O 1
ATOM 881 N N . ARG A 1 115 ? 9.195 -10.723 -7.432 1.00 92.56 115 ARG A N 1
ATOM 882 C CA . ARG A 1 115 ? 9.544 -11.755 -8.426 1.00 92.56 115 ARG A CA 1
ATOM 883 C C . ARG A 1 115 ? 10.913 -11.500 -9.058 1.00 92.56 115 ARG A C 1
ATOM 885 O O . ARG A 1 115 ? 11.677 -12.452 -9.203 1.00 92.56 115 ARG A O 1
ATOM 892 N N . GLU A 1 116 ? 11.232 -10.247 -9.386 1.00 88.88 116 GLU A N 1
ATOM 893 C CA . GLU A 1 116 ? 12.550 -9.846 -9.907 1.00 88.88 116 GLU A CA 1
ATOM 894 C C . GLU A 1 116 ? 13.668 -10.236 -8.921 1.00 88.88 116 GLU A C 1
ATOM 896 O O . GLU A 1 116 ? 14.621 -10.921 -9.293 1.00 88.88 116 GLU A O 1
ATOM 901 N N . LEU A 1 117 ? 13.499 -9.911 -7.635 1.00 90.75 117 LEU A N 1
ATOM 902 C CA . LEU A 1 117 ? 14.432 -10.271 -6.564 1.00 90.75 117 LEU A CA 1
ATOM 903 C C . LEU A 1 117 ? 14.585 -11.789 -6.406 1.00 90.75 117 LEU A C 1
ATOM 905 O O . LEU A 1 117 ? 15.698 -12.285 -6.229 1.00 90.75 117 LEU A O 1
ATOM 909 N N . LYS A 1 118 ? 13.480 -12.540 -6.484 1.00 88.31 118 LYS A N 1
ATOM 910 C CA . LYS A 1 118 ? 13.503 -14.005 -6.376 1.00 88.31 118 LYS A CA 1
ATOM 911 C C . LYS A 1 118 ? 14.224 -14.653 -7.563 1.00 88.31 118 LYS A C 1
ATOM 913 O O . LYS A 1 118 ? 14.965 -15.612 -7.363 1.00 88.31 118 LYS A O 1
ATOM 918 N N . SER A 1 119 ? 14.040 -14.119 -8.772 1.00 81.81 119 SER A N 1
ATOM 919 C CA . SER A 1 119 ? 14.719 -14.596 -9.983 1.00 81.81 119 SER A CA 1
ATOM 920 C C . SER A 1 119 ? 16.211 -14.247 -9.994 1.00 81.81 119 SER A C 1
ATOM 922 O O . SER A 1 119 ? 17.016 -15.056 -10.446 1.00 81.81 119 SER A O 1
ATOM 924 N N . GLY A 1 120 ? 16.592 -13.066 -9.496 1.00 69.81 120 GLY A N 1
ATOM 925 C CA . GLY A 1 120 ? 17.987 -12.615 -9.445 1.00 69.81 120 GLY A CA 1
ATOM 926 C C . GLY A 1 120 ? 18.835 -13.281 -8.353 1.00 69.81 120 GLY A C 1
ATOM 927 O O . GLY A 1 120 ? 20.053 -13.338 -8.476 1.00 69.81 120 GLY A O 1
ATOM 928 N N . ALA A 1 121 ? 18.213 -13.825 -7.302 1.00 59.78 121 ALA A N 1
ATOM 929 C CA . ALA A 1 121 ? 18.911 -14.428 -6.161 1.00 59.78 121 ALA A CA 1
ATOM 930 C C . ALA A 1 121 ? 19.267 -15.920 -6.328 1.00 59.78 121 ALA A C 1
ATOM 932 O O . ALA A 1 121 ? 19.741 -16.536 -5.376 1.00 59.78 121 ALA A O 1
ATOM 933 N N . GLY A 1 122 ? 19.001 -16.542 -7.483 1.00 49.44 122 GLY A N 1
ATOM 934 C CA . GLY A 1 122 ? 19.332 -17.957 -7.722 1.00 49.44 122 GLY A CA 1
ATOM 935 C C . GLY A 1 122 ? 18.577 -18.972 -6.844 1.00 49.44 122 GLY A C 1
ATOM 936 O O . GLY A 1 122 ? 18.815 -20.169 -6.960 1.00 49.44 122 GLY A O 1
ATOM 937 N N . LEU A 1 123 ? 17.618 -18.538 -6.017 1.00 49.03 123 LEU A N 1
ATOM 938 C CA . LEU A 1 123 ? 16.748 -19.388 -5.183 1.00 49.03 123 LEU A CA 1
ATOM 939 C C . LEU A 1 123 ? 15.587 -20.013 -5.989 1.00 49.03 123 LEU A C 1
ATOM 941 O O . LEU A 1 123 ? 14.481 -20.212 -5.483 1.00 49.03 123 LEU A O 1
ATOM 945 N N . GLY A 1 124 ? 15.831 -20.290 -7.270 1.00 43.06 124 GLY A N 1
ATOM 946 C CA . GLY A 1 124 ? 14.899 -20.918 -8.201 1.00 43.06 124 GLY A CA 1
ATOM 947 C C . GLY A 1 124 ? 15.059 -22.435 -8.214 1.00 43.06 124 GLY A C 1
ATOM 948 O O . GLY A 1 124 ? 15.507 -22.994 -9.210 1.00 43.06 124 GLY A O 1
ATOM 949 N N . GLY A 1 125 ? 14.711 -23.093 -7.108 1.00 43.34 125 GLY A N 1
ATOM 950 C CA . GLY A 1 125 ? 14.487 -24.537 -7.077 1.00 43.34 125 GLY A CA 1
ATOM 951 C C . GLY A 1 125 ? 13.018 -24.854 -7.365 1.00 43.34 125 GLY A C 1
ATOM 952 O O . GLY A 1 125 ? 12.155 -24.440 -6.601 1.00 43.34 125 GLY A O 1
ATOM 953 N N . GLU A 1 126 ? 12.788 -25.583 -8.460 1.00 36.09 126 GLU A N 1
ATOM 954 C CA . GLU A 1 126 ? 11.548 -26.255 -8.903 1.00 36.09 126 GLU A CA 1
ATOM 955 C C . GLU A 1 126 ? 10.443 -25.422 -9.594 1.00 36.09 126 GLU A C 1
ATOM 957 O O . GLU A 1 126 ? 9.467 -24.954 -9.020 1.00 36.09 126 GLU A O 1
ATOM 962 N N . ALA A 1 127 ? 10.651 -25.286 -10.910 1.00 43.66 127 ALA A N 1
ATOM 963 C CA . ALA A 1 127 ? 9.723 -25.564 -12.012 1.00 43.66 127 ALA A CA 1
ATOM 964 C C . ALA A 1 127 ? 8.210 -25.299 -11.843 1.00 43.66 127 ALA A C 1
ATOM 966 O O . ALA A 1 127 ? 7.474 -26.092 -11.267 1.00 43.66 127 ALA A O 1
ATOM 967 N N . ALA A 1 128 ? 7.718 -24.335 -12.627 1.00 38.34 128 ALA A N 1
ATOM 968 C CA . ALA A 1 128 ? 6.510 -24.543 -13.423 1.00 38.34 128 ALA A CA 1
ATOM 969 C C . ALA A 1 128 ? 6.821 -24.211 -14.897 1.00 38.34 128 ALA A C 1
ATOM 971 O O . ALA A 1 128 ? 6.842 -23.055 -15.310 1.00 38.34 128 ALA A O 1
ATOM 972 N N . SER A 1 129 ? 7.140 -25.277 -15.640 1.00 31.78 129 SER A N 1
ATOM 973 C CA . SER A 1 129 ? 7.059 -25.452 -17.103 1.00 31.78 129 SER A CA 1
ATOM 974 C C . SER A 1 129 ? 7.722 -24.422 -18.037 1.00 31.78 129 SER A C 1
ATOM 976 O O . SER A 1 129 ? 7.102 -23.473 -18.506 1.00 31.78 129 SER A O 1
ATOM 978 N N . LYS A 1 130 ? 8.949 -24.752 -18.463 1.00 40.47 130 LYS A N 1
ATOM 979 C CA . LYS A 1 130 ? 9.405 -24.550 -19.853 1.00 40.47 130 LYS A CA 1
ATOM 980 C C . LYS A 1 130 ? 8.925 -25.728 -20.721 1.00 40.47 130 LYS A C 1
ATOM 982 O O . LYS A 1 130 ? 9.032 -26.858 -20.246 1.00 40.47 130 LYS A O 1
ATOM 987 N N . PRO A 1 131 ? 8.609 -25.538 -22.014 1.00 31.22 131 PRO A N 1
ATOM 988 C CA . PRO A 1 131 ? 8.925 -26.519 -23.043 1.00 31.22 131 PRO A CA 1
ATOM 989 C C . PRO A 1 131 ? 10.238 -26.126 -23.738 1.00 31.22 131 PRO A C 1
ATOM 991 O O . PRO A 1 131 ? 10.409 -25.005 -24.214 1.00 31.22 131 PRO A O 1
ATOM 994 N N . SER A 1 132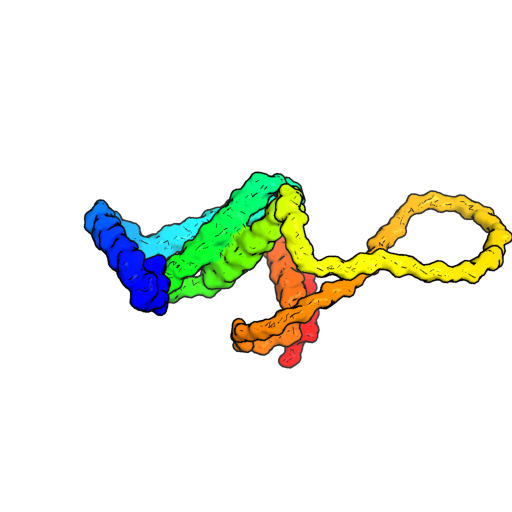 ? 11.182 -27.066 -23.735 1.00 30.20 132 SER A N 1
ATOM 995 C CA . SER A 1 132 ? 12.493 -26.997 -24.384 1.00 30.20 132 SER A CA 1
ATOM 996 C C . SER A 1 132 ? 12.408 -27.396 -25.859 1.00 30.20 132 SER A C 1
ATOM 998 O O . SER A 1 132 ? 11.652 -28.292 -26.224 1.00 30.20 132 SER A O 1
ATOM 1000 N N . PHE A 1 133 ? 13.257 -26.772 -26.674 1.00 37.34 133 PHE A N 1
ATOM 1001 C CA . PHE A 1 133 ? 13.576 -27.145 -28.053 1.00 37.34 133 PHE A CA 1
ATOM 1002 C C . PHE A 1 133 ? 14.385 -28.455 -28.130 1.00 37.34 133 PHE A C 1
ATOM 1004 O O . PHE A 1 133 ? 15.171 -28.751 -27.227 1.00 37.34 133 PHE A O 1
ATOM 1011 N N . GLY A 1 134 ? 14.245 -29.180 -29.248 1.00 26.78 134 GLY A N 1
ATOM 1012 C CA . GLY A 1 134 ? 15.100 -30.298 -29.668 1.00 26.78 134 GLY A CA 1
ATOM 1013 C C . GLY A 1 134 ? 14.869 -30.689 -31.140 1.00 26.78 134 GLY A C 1
ATOM 1014 O O . GLY A 1 134 ? 13.747 -30.989 -31.528 1.00 26.78 134 GLY A O 1
ATOM 1015 N N . SER A 1 135 ? 15.939 -30.623 -31.938 1.00 32.94 135 SER A N 1
ATOM 1016 C CA . SER A 1 135 ? 16.039 -30.621 -33.412 1.00 32.94 135 SER A CA 1
ATOM 1017 C C . SER A 1 135 ? 15.717 -31.918 -34.176 1.00 32.94 135 SER A C 1
ATOM 1019 O O . SER A 1 135 ? 15.906 -33.018 -33.668 1.00 32.94 135 SER A O 1
ATOM 1021 N N . GLY A 1 136 ? 15.426 -31.767 -35.479 1.00 26.42 136 GLY A N 1
ATOM 1022 C CA . GLY A 1 136 ? 15.541 -32.802 -36.518 1.00 26.42 136 GLY A CA 1
ATOM 1023 C C . GLY A 1 136 ? 15.940 -32.187 -37.871 1.00 26.42 136 GLY A C 1
ATOM 1024 O O . GLY A 1 136 ? 15.297 -31.254 -38.340 1.00 26.42 136 GLY A O 1
ATOM 1025 N N . ALA A 1 137 ? 17.037 -32.672 -38.457 1.00 28.25 137 ALA A N 1
ATOM 1026 C CA . ALA A 1 137 ? 17.725 -32.137 -39.636 1.00 28.25 137 ALA A CA 1
ATOM 1027 C C . ALA A 1 137 ? 17.261 -32.758 -40.971 1.00 28.25 137 ALA A C 1
ATOM 1029 O O . ALA A 1 137 ? 16.900 -33.933 -41.007 1.00 28.25 137 ALA A O 1
ATOM 1030 N N . SER A 1 138 ? 17.403 -32.026 -42.087 1.00 28.66 138 SER A N 1
ATOM 1031 C CA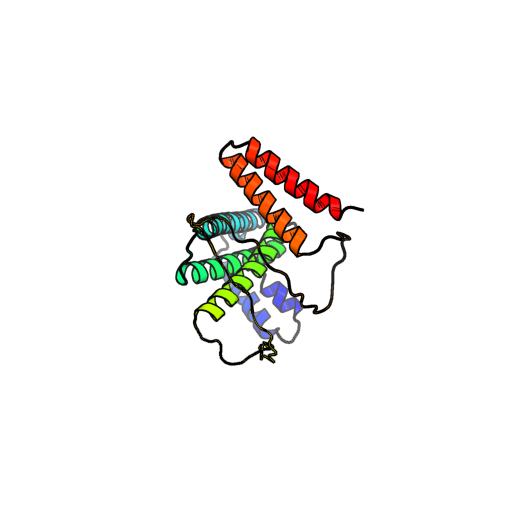 . SER A 1 138 ? 17.836 -32.595 -43.378 1.00 28.66 138 SER A CA 1
ATOM 1032 C C . SER A 1 138 ? 18.289 -31.539 -44.394 1.00 28.66 138 SER A C 1
ATOM 1034 O O . SER A 1 138 ? 17.833 -30.402 -44.417 1.00 28.66 138 SER A O 1
ATOM 1036 N N . SER A 1 139 ? 19.255 -31.984 -45.187 1.00 29.69 139 SER A N 1
ATOM 1037 C CA . SER A 1 139 ? 20.212 -31.324 -46.074 1.00 29.69 139 SER A CA 1
ATOM 1038 C C . SER A 1 139 ? 19.725 -31.080 -47.508 1.00 29.69 139 SER A C 1
ATOM 1040 O O . SER A 1 139 ? 19.035 -31.934 -48.054 1.00 29.69 139 SER A O 1
ATOM 1042 N N . ASN A 1 140 ? 20.249 -30.045 -48.184 1.00 28.66 140 ASN A N 1
ATOM 1043 C CA . ASN A 1 140 ? 20.977 -30.241 -49.450 1.00 28.66 140 ASN A CA 1
ATOM 1044 C C . ASN A 1 140 ? 21.811 -29.021 -49.882 1.00 28.66 140 ASN A C 1
ATOM 1046 O O . ASN A 1 140 ? 21.567 -27.891 -49.471 1.00 28.66 140 ASN A O 1
ATOM 1050 N N . ALA A 1 141 ? 22.848 -29.317 -50.663 1.00 27.38 141 ALA A N 1
ATOM 1051 C CA . ALA A 1 141 ? 24.055 -28.532 -50.880 1.00 27.38 141 ALA A CA 1
ATOM 1052 C C . ALA A 1 141 ? 24.100 -27.720 -52.195 1.00 27.38 141 ALA A C 1
ATOM 1054 O O . ALA A 1 141 ? 23.372 -28.002 -53.140 1.00 27.38 141 ALA A O 1
ATOM 1055 N N . ALA A 1 142 ? 25.105 -26.829 -52.230 1.00 26.70 142 ALA A N 1
ATOM 1056 C CA . ALA A 1 142 ? 25.859 -26.290 -53.375 1.00 26.70 142 ALA A CA 1
ATOM 1057 C C . ALA A 1 142 ? 25.203 -25.222 -54.279 1.00 26.70 142 ALA A C 1
ATOM 1059 O O . ALA A 1 142 ? 24.284 -25.503 -55.031 1.00 26.70 142 ALA A O 1
ATOM 1060 N N . TYR A 1 143 ? 25.743 -23.993 -54.264 1.00 28.09 143 TYR A N 1
ATOM 1061 C CA . TYR A 1 143 ? 26.715 -23.472 -55.250 1.00 28.09 143 TYR A CA 1
ATOM 1062 C C . TYR A 1 143 ? 27.240 -22.078 -54.800 1.00 28.09 143 TYR A C 1
ATOM 1064 O O . TYR A 1 143 ? 26.486 -21.215 -54.366 1.00 28.09 143 TYR A O 1
ATOM 1072 N N . ARG A 1 144 ? 28.562 -21.879 -54.897 1.00 31.81 144 ARG A N 1
ATOM 1073 C CA . ARG A 1 144 ? 29.378 -20.636 -54.758 1.00 31.81 144 ARG A CA 1
ATOM 1074 C C . ARG A 1 144 ? 30.055 -20.434 -56.144 1.00 31.81 144 ARG A C 1
ATOM 1076 O O . ARG A 1 144 ? 30.269 -21.492 -56.746 1.00 31.81 144 ARG A O 1
ATOM 1083 N N . PRO A 1 145 ? 30.437 -19.243 -56.701 1.00 40.12 145 PRO A N 1
ATOM 1084 C CA . PRO A 1 145 ? 31.144 -18.063 -56.114 1.00 40.12 145 PRO A CA 1
ATOM 1085 C C . PRO A 1 145 ? 30.753 -16.678 -56.746 1.00 40.12 145 PRO A C 1
ATOM 1087 O O . PRO A 1 145 ? 29.735 -16.624 -57.426 1.00 40.12 145 PRO A O 1
ATOM 1090 N N . PRO A 1 146 ? 31.563 -15.583 -56.677 1.00 43.00 146 PRO A N 1
ATOM 1091 C CA . PRO A 1 146 ? 32.309 -14.956 -55.568 1.00 43.00 146 PRO A CA 1
ATOM 1092 C C . PRO A 1 146 ? 31.946 -13.457 -55.315 1.00 43.00 146 PRO A C 1
ATOM 1094 O O . PRO A 1 146 ? 31.245 -12.813 -56.085 1.00 43.00 146 PRO A O 1
ATOM 1097 N N . SER A 1 147 ? 32.484 -12.917 -54.214 1.00 37.31 147 SER A N 1
ATOM 1098 C CA . SER A 1 147 ? 32.380 -11.545 -53.663 1.00 37.31 147 SER A CA 1
ATOM 1099 C C . SER A 1 147 ? 33.033 -10.425 -54.513 1.00 37.31 147 SER A C 1
ATOM 1101 O O . SER A 1 147 ? 33.845 -10.729 -55.387 1.00 37.31 147 SER A O 1
ATOM 1103 N N . PRO A 1 148 ? 32.793 -9.129 -54.187 1.00 40.66 148 PRO A N 1
ATOM 1104 C CA . PRO A 1 148 ? 33.721 -8.452 -53.264 1.00 40.66 148 PRO A CA 1
ATOM 1105 C C . PRO A 1 148 ? 33.099 -7.514 -52.193 1.00 40.66 148 PRO A C 1
ATOM 1107 O O . PRO A 1 148 ? 32.106 -6.829 -52.395 1.00 40.66 148 PRO A O 1
ATOM 1110 N N . VAL A 1 149 ? 33.781 -7.542 -51.042 1.00 40.56 149 VAL A N 1
ATOM 1111 C CA . VAL A 1 149 ? 33.910 -6.661 -49.857 1.00 40.56 149 VAL A CA 1
ATOM 1112 C C . VAL A 1 149 ? 33.173 -5.304 -49.808 1.00 40.56 149 VAL A C 1
ATOM 1114 O O . VAL A 1 149 ? 33.435 -4.435 -50.634 1.00 40.56 149 VAL A O 1
ATOM 1117 N N . ARG A 1 150 ? 32.442 -5.057 -48.699 1.00 32.72 150 ARG A N 1
ATOM 1118 C CA . ARG A 1 150 ? 32.464 -3.801 -47.898 1.00 32.72 150 ARG A CA 1
ATOM 1119 C C . ARG A 1 150 ? 31.922 -4.024 -46.460 1.00 32.72 150 ARG A C 1
ATOM 1121 O O . ARG A 1 150 ? 31.103 -4.924 -46.287 1.00 32.72 150 ARG A O 1
ATOM 1128 N N . PRO A 1 151 ? 32.378 -3.272 -45.431 1.00 34.78 151 PRO A N 1
ATOM 1129 C CA . PRO A 1 151 ? 32.077 -3.555 -44.020 1.00 34.78 151 PRO A CA 1
ATOM 1130 C C . PRO A 1 151 ? 30.721 -3.021 -43.508 1.00 34.78 151 PRO A C 1
ATOM 1132 O O . PRO A 1 151 ? 30.283 -1.935 -43.875 1.00 34.78 151 PRO A O 1
ATOM 1135 N N . ASN A 1 152 ? 30.152 -3.844 -42.622 1.00 33.19 152 ASN A N 1
ATOM 1136 C CA . ASN A 1 152 ? 28.958 -3.814 -41.751 1.00 33.19 152 ASN A CA 1
ATOM 1137 C C . ASN A 1 152 ? 28.798 -2.495 -40.937 1.00 33.19 152 ASN A C 1
ATOM 1139 O O . ASN A 1 152 ? 29.820 -1.940 -40.544 1.00 33.19 152 ASN A O 1
ATOM 1143 N N . ILE A 1 153 ? 27.619 -1.915 -40.624 1.00 38.88 153 ILE A N 1
ATOM 1144 C CA . ILE A 1 153 ? 26.480 -2.335 -39.746 1.00 38.88 153 ILE A CA 1
ATOM 1145 C C . ILE A 1 153 ? 25.307 -1.322 -39.980 1.00 38.88 153 ILE A C 1
ATOM 1147 O O . ILE A 1 153 ? 25.636 -0.138 -40.109 1.00 38.88 153 ILE A O 1
ATOM 1151 N N . PRO A 1 154 ? 23.992 -1.677 -40.098 1.00 36.03 154 PRO A N 1
ATOM 1152 C CA . PRO A 1 154 ? 22.988 -1.600 -38.989 1.00 36.03 154 PRO A CA 1
ATOM 1153 C C . PRO A 1 154 ? 21.748 -2.540 -39.184 1.00 36.03 154 PRO A C 1
ATOM 1155 O O . PRO A 1 154 ? 21.811 -3.455 -39.999 1.00 36.03 154 PRO A O 1
ATOM 1158 N N . PRO A 1 155 ? 20.582 -2.297 -38.542 1.00 39.75 155 PRO A N 1
ATOM 1159 C CA . PRO A 1 155 ? 20.151 -2.644 -37.185 1.00 39.75 155 PRO A CA 1
ATOM 1160 C C . PRO A 1 155 ? 19.199 -3.867 -37.139 1.00 39.75 155 PRO A C 1
ATOM 1162 O O . PRO A 1 155 ? 18.528 -4.208 -38.110 1.00 39.75 155 PRO A O 1
ATOM 1165 N N . GLN A 1 156 ? 19.113 -4.523 -35.981 1.00 29.53 156 GLN A N 1
ATOM 1166 C CA . GLN A 1 156 ? 18.342 -5.754 -35.781 1.00 29.53 156 GLN A CA 1
ATOM 1167 C C . GLN A 1 156 ? 16.855 -5.463 -35.490 1.00 29.53 156 GLN A C 1
ATOM 1169 O O . GLN A 1 156 ? 16.528 -4.707 -34.577 1.00 29.53 156 GLN A O 1
ATOM 1174 N N . GLN A 1 157 ? 15.967 -6.078 -36.275 1.00 32.22 157 GLN A N 1
ATOM 1175 C CA . GLN A 1 157 ? 14.518 -6.169 -36.049 1.00 32.22 157 GLN A CA 1
ATOM 1176 C C . GLN A 1 157 ? 14.155 -7.338 -35.097 1.00 32.22 157 GLN A C 1
ATOM 1178 O O . GLN A 1 157 ? 14.981 -8.230 -34.893 1.00 32.22 157 GLN A O 1
ATOM 1183 N N . PRO A 1 158 ? 12.933 -7.345 -34.520 1.00 47.72 158 PRO A N 1
ATOM 1184 C CA . PRO A 1 158 ? 12.529 -8.203 -33.400 1.00 47.72 158 PRO A CA 1
ATOM 1185 C C . PRO A 1 158 ? 11.867 -9.523 -33.850 1.00 47.72 158 PRO A C 1
ATOM 1187 O O . PRO A 1 158 ? 11.386 -9.617 -34.978 1.00 47.72 158 PRO A O 1
ATOM 1190 N N . PRO A 1 159 ? 11.748 -10.515 -32.949 1.00 34.12 159 PRO A N 1
ATOM 1191 C CA . PRO A 1 159 ? 10.566 -11.388 -32.942 1.00 34.12 159 PRO A CA 1
ATOM 1192 C C . PRO A 1 159 ? 9.999 -11.537 -31.511 1.00 34.12 159 PRO A C 1
ATOM 1194 O O . PRO A 1 159 ? 10.742 -11.721 -30.554 1.00 34.12 159 PRO A O 1
ATOM 1197 N N . SER A 1 160 ? 8.724 -11.226 -31.273 1.00 28.41 160 SER A N 1
ATOM 1198 C CA . SER A 1 160 ? 7.528 -12.085 -31.404 1.00 28.41 160 SER A CA 1
ATOM 1199 C C . SER A 1 160 ? 7.093 -12.716 -30.070 1.00 28.41 160 SER A C 1
ATOM 1201 O O . SER A 1 160 ? 7.862 -13.336 -29.346 1.00 28.41 160 SER A O 1
ATOM 1203 N N . SER A 1 161 ? 5.811 -12.497 -29.796 1.00 40.28 161 SER A N 1
ATOM 1204 C CA . SER A 1 161 ? 4.955 -12.839 -28.657 1.00 40.28 161 SER A CA 1
ATOM 1205 C C . SER A 1 161 ? 4.784 -14.334 -28.362 1.00 40.28 161 SER A C 1
ATOM 1207 O O . SER A 1 161 ? 4.687 -15.126 -29.298 1.00 40.28 161 SER A O 1
ATOM 1209 N N . VAL A 1 162 ? 4.551 -14.684 -27.086 1.00 26.66 162 VAL A N 1
ATOM 1210 C CA . VAL A 1 162 ? 3.733 -15.857 -26.722 1.00 26.66 162 VAL A CA 1
ATOM 1211 C C . VAL A 1 162 ? 2.830 -15.553 -25.520 1.00 26.66 162 VAL A C 1
ATOM 1213 O O . VAL A 1 162 ? 3.289 -15.139 -24.459 1.00 26.66 162 VAL A O 1
ATOM 1216 N N . THR A 1 163 ? 1.539 -15.763 -25.758 1.00 34.75 163 THR A N 1
ATOM 1217 C CA . THR A 1 163 ? 0.369 -15.699 -24.877 1.00 34.75 163 THR A CA 1
ATOM 1218 C C . THR A 1 163 ? 0.408 -16.747 -23.758 1.00 34.75 163 THR A C 1
ATOM 1220 O O . THR A 1 163 ? 0.738 -17.899 -24.027 1.00 34.75 163 THR A O 1
ATOM 1223 N N . TYR A 1 164 ? -0.049 -16.383 -22.552 1.00 30.00 164 TYR A N 1
ATOM 1224 C CA . TYR A 1 164 ? -0.662 -17.333 -21.616 1.00 30.00 164 TYR A CA 1
ATOM 1225 C C . TYR A 1 164 ? -1.992 -16.784 -21.106 1.00 30.00 164 TYR A C 1
ATOM 1227 O O . TYR A 1 164 ? -2.065 -15.726 -20.488 1.00 30.00 164 TYR A O 1
ATOM 1235 N N . ASP A 1 165 ? -3.023 -17.553 -21.424 1.00 26.83 165 ASP A N 1
ATOM 1236 C CA . ASP A 1 165 ? -4.387 -17.494 -20.928 1.00 26.83 165 ASP A CA 1
ATOM 1237 C C . ASP A 1 165 ? -4.431 -18.071 -19.502 1.00 26.83 165 ASP A C 1
ATOM 1239 O O . ASP A 1 165 ? -3.874 -19.144 -19.245 1.00 26.83 165 ASP A O 1
ATOM 1243 N N . THR A 1 166 ? -5.049 -17.370 -18.549 1.00 29.72 166 THR A N 1
ATOM 1244 C CA . THR A 1 166 ? -5.613 -17.984 -17.332 1.00 29.72 166 THR A CA 1
ATOM 1245 C C . THR A 1 166 ? -6.723 -17.076 -16.767 1.00 29.72 166 THR A C 1
ATOM 1247 O O . THR A 1 166 ? -6.561 -15.853 -16.772 1.00 29.72 166 THR A O 1
ATOM 1250 N N . PRO A 1 167 ? -7.862 -17.630 -16.302 1.00 32.56 167 PRO A N 1
ATOM 1251 C CA . PRO A 1 167 ? -9.173 -17.000 -16.459 1.00 32.56 167 PRO A CA 1
ATOM 1252 C C . PRO A 1 167 ? -9.755 -16.338 -15.195 1.00 32.56 167 PRO A C 1
ATOM 1254 O O . PRO A 1 167 ? -9.641 -16.898 -14.111 1.00 32.56 167 PRO A O 1
ATOM 1257 N N . TYR A 1 168 ? -10.469 -15.217 -15.431 1.00 32.88 168 TYR A N 1
ATOM 1258 C CA . TYR A 1 168 ? -11.698 -14.686 -14.775 1.00 32.88 168 TYR A CA 1
ATOM 1259 C C . TYR A 1 168 ? -11.686 -14.467 -13.229 1.00 32.88 168 TYR A C 1
ATOM 1261 O O . TYR A 1 168 ? -11.227 -15.305 -12.474 1.00 32.88 168 TYR A O 1
ATOM 1269 N N . SER A 1 169 ? -12.264 -13.421 -12.618 1.00 33.16 169 SER A N 1
ATOM 1270 C CA . SER A 1 169 ? -13.199 -12.386 -13.080 1.00 33.16 169 SER A CA 1
ATOM 1271 C C . SER A 1 169 ? -13.477 -11.318 -12.009 1.00 33.16 169 SER A C 1
ATOM 1273 O O . SER A 1 169 ? -13.238 -11.548 -10.823 1.00 33.16 169 SER A O 1
ATOM 1275 N N . GLY A 1 170 ? -14.124 -10.235 -12.456 1.00 30.14 170 GLY A N 1
ATOM 1276 C CA . GLY A 1 170 ? -14.729 -9.144 -11.684 1.00 30.14 170 GLY A CA 1
ATOM 1277 C C . GLY A 1 170 ? -13.796 -7.938 -11.679 1.00 30.14 170 GLY A C 1
ATOM 1278 O O . GLY A 1 170 ? -12.755 -7.999 -11.040 1.00 30.14 170 GLY A O 1
ATOM 1279 N N . TYR A 1 171 ? -14.036 -6.838 -12.399 1.00 35.53 171 TYR A N 1
ATOM 1280 C CA . TYR A 1 171 ? -15.294 -6.106 -12.558 1.00 35.53 171 TYR A CA 1
ATOM 1281 C C . TYR A 1 171 ? -15.319 -5.382 -13.915 1.00 35.53 171 TYR A C 1
ATOM 1283 O O . TYR A 1 171 ? -14.346 -4.722 -14.284 1.00 35.53 171 TYR A O 1
ATOM 1291 N N . ASP A 1 172 ? -16.441 -5.504 -14.622 1.00 32.78 172 ASP A N 1
ATOM 1292 C CA . ASP A 1 172 ? -16.782 -4.794 -15.850 1.00 32.78 172 ASP A CA 1
ATOM 1293 C C . ASP A 1 172 ? -16.786 -3.267 -15.669 1.00 32.78 172 ASP A C 1
ATOM 1295 O O . ASP A 1 172 ? -17.646 -2.698 -14.997 1.00 32.78 172 ASP A O 1
ATOM 1299 N N . GLN A 1 173 ? -15.880 -2.596 -16.374 1.00 38.62 173 GLN A N 1
ATOM 1300 C CA . GLN A 1 173 ? -16.246 -1.435 -17.176 1.00 38.62 173 GLN A CA 1
ATOM 1301 C C . GLN A 1 173 ? -15.638 -1.633 -18.556 1.00 38.62 173 GLN A C 1
ATOM 1303 O O . GLN A 1 173 ? -14.434 -1.846 -18.703 1.00 38.62 173 GLN A O 1
ATOM 1308 N N . GLN A 1 174 ? -16.518 -1.617 -19.548 1.00 39.09 174 GLN A N 1
ATOM 1309 C CA . GLN A 1 174 ? -16.284 -1.954 -20.940 1.00 39.09 174 GLN A CA 1
ATOM 1310 C C . GLN A 1 174 ? -15.256 -1.015 -21.579 1.00 39.09 174 GLN A C 1
ATOM 1312 O O . GLN A 1 174 ? -15.588 -0.048 -22.251 1.00 39.09 174 GLN A O 1
ATOM 1317 N N . SER A 1 175 ? -13.983 -1.308 -21.346 1.00 50.09 175 SER A N 1
ATOM 1318 C CA . SER A 1 175 ? -12.862 -0.826 -22.135 1.00 50.09 175 SER A CA 1
ATOM 1319 C C . SER A 1 175 ? -12.303 -2.053 -22.840 1.00 50.09 175 SER A C 1
ATOM 1321 O O . SER A 1 175 ? -11.715 -2.937 -22.227 1.00 50.09 175 SER A O 1
ATOM 1323 N N . ASN A 1 176 ? -12.567 -2.158 -24.141 1.00 54.50 176 ASN A N 1
ATOM 1324 C CA . ASN A 1 176 ? -12.266 -3.336 -24.962 1.00 54.50 176 ASN A CA 1
ATOM 1325 C C . ASN A 1 176 ? -10.759 -3.461 -25.285 1.00 54.50 176 ASN A C 1
ATOM 1327 O O . ASN A 1 176 ? -10.370 -4.086 -26.270 1.00 54.50 176 ASN A O 1
ATOM 1331 N N . ALA A 1 177 ? -9.910 -2.788 -24.503 1.00 59.41 177 ALA A N 1
ATOM 1332 C CA . ALA A 1 177 ? -8.489 -2.633 -24.755 1.00 59.41 177 ALA A CA 1
ATOM 1333 C C . ALA A 1 177 ? -7.690 -3.689 -23.969 1.00 59.41 177 ALA A C 1
ATOM 1335 O O . ALA A 1 177 ? -7.866 -3.800 -22.754 1.00 59.41 177 ALA A O 1
ATOM 1336 N N . PRO A 1 178 ? -6.784 -4.437 -24.626 1.00 71.81 178 PRO A N 1
ATOM 1337 C CA . PRO A 1 178 ? -5.894 -5.385 -23.968 1.00 71.81 178 PRO A CA 1
ATOM 1338 C C . PRO A 1 178 ? -5.098 -4.735 -22.823 1.00 71.81 178 PRO A C 1
ATOM 1340 O O . PRO A 1 178 ? -4.707 -3.566 -22.932 1.00 71.81 178 PRO A O 1
ATOM 1343 N N . PRO A 1 179 ? -4.780 -5.474 -21.747 1.00 66.75 179 PRO A N 1
ATOM 1344 C CA . PRO A 1 179 ? -3.998 -4.949 -20.628 1.00 66.75 179 PRO A CA 1
ATOM 1345 C C . PRO A 1 179 ? -2.611 -4.435 -21.056 1.00 66.75 179 PRO A C 1
ATOM 1347 O O . PRO A 1 179 ? -2.114 -3.466 -20.479 1.00 66.75 179 PRO A O 1
ATOM 1350 N N . GLU A 1 180 ? -2.010 -4.997 -22.110 1.00 73.06 180 GLU A N 1
ATOM 1351 C CA . GLU A 1 180 ? -0.771 -4.487 -22.708 1.00 73.06 180 GLU A CA 1
ATOM 1352 C C . GLU A 1 180 ? -0.927 -3.070 -23.278 1.00 73.06 180 GLU A C 1
ATOM 1354 O O . GLU A 1 180 ? -0.036 -2.233 -23.118 1.00 73.06 180 GLU A O 1
ATOM 1359 N N . ILE A 1 181 ? -2.070 -2.781 -23.906 1.00 81.31 181 ILE A N 1
ATOM 1360 C CA . ILE A 1 181 ? -2.374 -1.476 -24.501 1.00 81.31 181 ILE A CA 1
ATOM 1361 C C . ILE A 1 181 ? -2.556 -0.422 -23.412 1.00 81.31 181 ILE A C 1
ATOM 1363 O O . ILE A 1 181 ? -2.021 0.682 -23.522 1.00 81.31 181 ILE A O 1
ATOM 1367 N N . ILE A 1 182 ? -3.242 -0.779 -22.325 1.00 81.31 182 ILE A N 1
ATOM 1368 C CA . ILE A 1 182 ? -3.410 0.102 -21.165 1.00 81.31 182 ILE A CA 1
ATOM 1369 C C . ILE A 1 182 ? -2.056 0.418 -20.521 1.00 81.31 182 ILE A C 1
ATOM 1371 O O . ILE A 1 182 ? -1.762 1.581 -20.241 1.00 81.31 182 ILE A O 1
ATOM 1375 N N . MET A 1 183 ? -1.193 -0.585 -20.349 1.00 75.44 183 MET A N 1
ATOM 1376 C CA . MET A 1 183 ? 0.148 -0.390 -19.792 1.00 75.44 183 MET A CA 1
ATOM 1377 C C . MET A 1 183 ? 1.022 0.503 -20.690 1.00 75.44 183 MET A C 1
ATOM 1379 O O . MET A 1 183 ? 1.744 1.377 -20.202 1.00 75.44 183 MET A O 1
ATOM 1383 N N . GLN A 1 184 ? 0.938 0.329 -22.011 1.00 74.69 184 GLN A N 1
ATOM 1384 C CA . GLN A 1 184 ? 1.671 1.152 -22.970 1.00 74.69 184 GLN A CA 1
ATOM 1385 C C . GLN A 1 184 ? 1.154 2.599 -23.005 1.00 74.69 184 GLN A C 1
ATOM 1387 O O . GLN A 1 184 ? 1.964 3.529 -23.023 1.00 74.69 184 GLN A O 1
ATOM 1392 N N . ALA A 1 185 ? -0.164 2.803 -22.935 1.00 85.75 185 ALA A N 1
ATOM 1393 C CA . ALA A 1 185 ? -0.765 4.130 -22.818 1.00 85.75 185 ALA A CA 1
ATOM 1394 C C . ALA A 1 185 ? -0.296 4.845 -21.540 1.00 85.75 185 ALA A C 1
ATOM 1396 O O . ALA A 1 185 ? 0.155 5.986 -21.598 1.00 85.75 185 ALA A O 1
ATOM 1397 N N . GLN A 1 186 ? -0.303 4.156 -20.396 1.00 85.38 186 GLN A N 1
ATOM 1398 C CA . GLN A 1 186 ? 0.167 4.711 -19.122 1.00 85.38 186 GLN A CA 1
ATOM 1399 C C . GLN A 1 186 ? 1.644 5.128 -19.163 1.00 85.38 186 GLN A C 1
ATOM 1401 O O . GLN A 1 186 ? 2.008 6.170 -18.616 1.00 85.38 186 GLN A O 1
ATOM 1406 N N . LYS A 1 187 ? 2.498 4.342 -19.828 1.00 82.12 187 LYS A N 1
ATOM 1407 C CA . LYS A 1 187 ? 3.916 4.678 -20.020 1.00 82.12 187 LYS A CA 1
ATOM 1408 C C . LYS A 1 187 ? 4.089 5.959 -20.838 1.00 82.12 187 LYS A C 1
ATOM 1410 O O . LYS A 1 187 ? 4.857 6.833 -20.445 1.00 82.12 187 LYS A O 1
ATOM 1415 N N . LEU A 1 188 ? 3.360 6.085 -21.946 1.00 86.81 188 LEU A N 1
ATOM 1416 C CA . LEU A 1 188 ? 3.401 7.280 -22.789 1.00 86.81 188 LEU A CA 1
ATOM 1417 C C . LEU A 1 188 ? 2.864 8.519 -22.053 1.00 86.81 188 LEU A C 1
ATOM 1419 O O . LEU A 1 188 ? 3.459 9.586 -22.169 1.00 86.81 188 LEU A O 1
ATOM 1423 N N . CYS A 1 189 ? 1.825 8.382 -21.220 1.00 90.44 189 CYS A N 1
ATOM 1424 C CA . CYS A 1 189 ? 1.352 9.477 -20.365 1.00 90.44 189 CYS A CA 1
ATOM 1425 C C . CYS A 1 189 ? 2.431 9.965 -19.382 1.00 90.44 189 CYS A C 1
ATOM 1427 O O . CYS A 1 189 ? 2.579 11.167 -19.181 1.00 90.44 189 CYS A O 1
ATOM 1429 N N . ARG A 1 190 ? 3.226 9.056 -18.799 1.00 86.88 190 ARG A N 1
ATOM 1430 C CA . ARG A 1 190 ? 4.352 9.438 -17.923 1.00 86.88 190 ARG A CA 1
ATOM 1431 C C . ARG A 1 190 ? 5.444 10.189 -18.684 1.00 86.88 190 ARG A C 1
ATOM 1433 O O . ARG A 1 190 ? 5.982 11.161 -18.167 1.00 86.88 190 ARG A O 1
ATOM 1440 N N . TYR A 1 191 ? 5.739 9.778 -19.916 1.00 85.62 191 TYR A N 1
ATOM 1441 C CA . TYR A 1 191 ? 6.697 10.483 -20.772 1.00 85.62 191 TYR A CA 1
ATOM 1442 C C . TYR A 1 191 ? 6.194 11.849 -21.228 1.00 85.62 191 TYR A C 1
ATOM 1444 O O . TYR A 1 191 ? 6.983 12.785 -21.303 1.00 85.62 191 TYR A O 1
ATOM 1452 N N . ALA A 1 192 ? 4.890 11.992 -21.469 1.00 91.06 192 ALA A N 1
ATOM 1453 C CA . ALA A 1 192 ? 4.297 13.297 -21.719 1.00 91.06 192 ALA A CA 1
ATOM 1454 C C . ALA A 1 192 ? 4.459 14.223 -20.506 1.00 91.06 192 ALA A C 1
ATOM 1456 O O . ALA A 1 192 ? 4.869 15.367 -20.675 1.00 91.06 192 ALA A O 1
ATOM 1457 N N . ASN A 1 193 ? 4.214 13.719 -19.291 1.00 85.31 193 ASN A N 1
ATOM 1458 C CA . ASN A 1 193 ? 4.375 14.508 -18.070 1.00 85.31 193 ASN A CA 1
ATOM 1459 C C . ASN A 1 193 ? 5.831 14.956 -17.856 1.00 85.31 193 ASN A C 1
ATOM 1461 O O . ASN A 1 193 ? 6.080 16.134 -17.638 1.00 85.31 193 ASN A O 1
ATOM 1465 N N . SER A 1 194 ? 6.796 14.046 -18.025 1.00 87.75 194 SER A N 1
ATOM 1466 C CA . SER A 1 194 ? 8.225 14.380 -17.934 1.00 87.75 194 SER A CA 1
ATOM 1467 C C . SER A 1 194 ? 8.663 15.395 -19.000 1.00 87.75 194 SER A C 1
ATOM 1469 O O . SER A 1 194 ? 9.462 16.284 -18.725 1.00 87.75 194 SER A O 1
ATOM 1471 N N . ALA A 1 195 ? 8.110 15.326 -20.214 1.00 87.12 195 ALA A N 1
ATOM 1472 C CA . ALA A 1 195 ? 8.397 16.314 -21.251 1.00 87.12 195 ALA A CA 1
ATOM 1473 C C . ALA A 1 195 ? 7.852 17.711 -20.898 1.00 87.12 195 ALA A C 1
ATOM 1475 O O . ALA A 1 195 ? 8.520 18.706 -21.166 1.00 87.12 195 ALA A O 1
ATOM 1476 N N . LEU A 1 196 ? 6.682 17.793 -20.252 1.00 85.06 196 LEU A N 1
ATOM 1477 C CA . LEU A 1 196 ? 6.126 19.062 -19.766 1.00 85.06 196 LEU A CA 1
ATOM 1478 C C . LEU A 1 196 ? 6.979 19.682 -18.652 1.00 85.06 196 LEU A C 1
ATOM 1480 O O . LEU A 1 196 ? 7.158 20.896 -18.641 1.00 85.06 196 LEU A O 1
ATOM 1484 N N . GLU A 1 197 ? 7.545 18.864 -17.760 1.00 86.25 197 GLU A N 1
ATOM 1485 C CA . GLU A 1 197 ? 8.466 19.315 -16.702 1.00 86.25 197 GLU A CA 1
ATOM 1486 C C . GLU A 1 197 ? 9.755 19.939 -17.263 1.00 86.25 197 GLU A C 1
ATOM 1488 O O . GLU A 1 197 ? 10.344 20.817 -16.636 1.00 86.25 197 GLU A O 1
ATOM 1493 N N . HIS A 1 198 ? 10.172 19.525 -18.463 1.00 90.00 198 HIS A N 1
ATOM 1494 C CA . HIS A 1 198 ? 11.328 20.073 -19.178 1.00 90.00 198 HIS A CA 1
ATOM 1495 C C . HIS A 1 198 ? 10.960 21.122 -20.237 1.00 90.00 198 HIS A C 1
ATOM 1497 O O . HIS A 1 198 ? 11.794 21.451 -21.080 1.00 90.00 198 HIS A O 1
ATOM 1503 N N . GLU A 1 199 ? 9.721 21.625 -20.216 1.00 89.94 199 GLU A N 1
ATOM 1504 C CA . GLU A 1 199 ? 9.188 22.584 -21.195 1.00 89.94 199 GLU A CA 1
ATOM 1505 C C . GLU A 1 199 ? 9.292 22.099 -22.661 1.00 89.94 199 GLU A C 1
ATOM 1507 O O . GLU A 1 199 ? 9.159 22.878 -23.609 1.00 89.94 199 GLU A O 1
ATOM 1512 N N . ASP A 1 200 ? 9.466 20.790 -22.880 1.00 91.94 200 ASP A N 1
ATOM 1513 C CA . ASP A 1 200 ? 9.480 20.171 -24.204 1.00 91.94 200 ASP A CA 1
ATOM 1514 C C . ASP A 1 200 ? 8.048 19.864 -24.653 1.00 91.94 200 ASP A C 1
ATOM 1516 O O . ASP A 1 200 ? 7.555 18.729 -24.663 1.00 91.94 200 ASP A O 1
ATOM 1520 N N . ILE A 1 201 ? 7.371 20.936 -25.059 1.00 89.94 201 ILE A N 1
ATOM 1521 C CA . ILE A 1 201 ? 5.987 20.910 -25.538 1.00 89.94 201 ILE A CA 1
ATOM 1522 C C . ILE A 1 201 ? 5.841 19.964 -26.744 1.00 89.94 201 ILE A C 1
ATOM 1524 O O . ILE A 1 201 ? 4.824 19.284 -26.881 1.00 89.94 201 ILE A O 1
ATOM 1528 N N . SER A 1 202 ? 6.860 19.869 -27.605 1.00 87.44 202 SER A N 1
ATOM 1529 C CA . SER A 1 202 ? 6.802 19.041 -28.818 1.00 87.44 202 SER A CA 1
ATOM 1530 C C . SER A 1 202 ? 6.798 17.548 -28.483 1.00 87.44 202 SER A C 1
ATOM 1532 O O . SER A 1 202 ? 5.990 16.787 -29.022 1.00 87.44 202 SER A O 1
ATOM 1534 N N . THR A 1 203 ? 7.662 17.121 -27.561 1.00 85.81 203 THR A N 1
ATOM 1535 C CA . THR A 1 203 ? 7.707 15.732 -27.090 1.00 85.81 203 THR A CA 1
ATOM 1536 C C . THR A 1 203 ? 6.478 15.381 -26.250 1.00 85.81 203 THR A C 1
ATOM 1538 O O . THR A 1 203 ? 5.964 14.263 -26.360 1.00 85.81 203 THR A O 1
ATOM 1541 N N . ALA A 1 204 ? 5.947 16.325 -25.469 1.00 84.62 204 ALA A N 1
ATOM 1542 C CA . ALA A 1 204 ? 4.700 16.133 -24.731 1.00 84.62 204 ALA A CA 1
ATOM 1543 C C . ALA A 1 204 ? 3.511 15.875 -25.672 1.00 84.62 204 ALA A C 1
ATOM 1545 O O . ALA A 1 204 ? 2.807 14.875 -25.515 1.00 84.62 204 ALA A O 1
ATOM 1546 N N . ILE A 1 205 ? 3.339 16.716 -26.702 1.00 91.38 205 ILE A N 1
ATOM 1547 C CA . ILE A 1 205 ? 2.286 16.555 -27.718 1.00 91.38 205 ILE A CA 1
ATOM 1548 C C . ILE A 1 205 ? 2.416 15.197 -28.409 1.00 91.38 205 ILE A C 1
ATOM 1550 O O . ILE A 1 205 ? 1.443 14.448 -28.472 1.00 91.38 205 ILE A O 1
ATOM 1554 N N . LYS A 1 206 ? 3.624 14.830 -28.847 1.00 91.94 206 LYS A N 1
ATOM 1555 C CA . LYS A 1 206 ? 3.869 13.566 -29.550 1.00 91.94 206 LYS A CA 1
ATOM 1556 C C . LYS A 1 206 ? 3.492 12.337 -28.715 1.00 91.94 206 LYS A C 1
ATOM 1558 O O . LYS A 1 206 ? 2.886 11.403 -29.238 1.00 91.94 206 LYS A O 1
ATOM 1563 N N . ASN A 1 207 ? 3.835 12.318 -27.426 1.00 86.44 207 ASN A N 1
ATOM 1564 C CA . ASN A 1 207 ? 3.469 11.210 -26.540 1.00 86.44 207 ASN A CA 1
ATOM 1565 C C . ASN A 1 207 ? 1.948 11.149 -26.310 1.00 86.44 207 ASN A C 1
ATOM 1567 O O . ASN A 1 207 ? 1.368 10.065 -26.366 1.00 86.44 207 ASN A O 1
ATOM 1571 N N . CYS A 1 208 ? 1.282 12.294 -26.132 1.00 92.44 208 CYS A N 1
ATOM 1572 C CA . CYS A 1 208 ? -0.178 12.365 -26.006 1.00 92.44 208 CYS A CA 1
ATOM 1573 C C . CYS A 1 208 ? -0.908 11.914 -27.283 1.00 92.44 208 CYS A C 1
ATOM 1575 O O . CYS A 1 208 ? -1.899 11.187 -27.206 1.00 92.44 208 CYS A O 1
ATOM 1577 N N . GLU A 1 209 ? -0.413 12.287 -28.464 1.00 94.75 209 GLU A N 1
ATOM 1578 C CA . GLU A 1 209 ? -0.953 11.829 -29.749 1.00 94.75 209 GLU A CA 1
ATOM 1579 C C . GLU A 1 209 ? -0.828 10.311 -29.904 1.00 94.75 209 GLU A C 1
ATOM 1581 O O . GLU A 1 209 ? -1.777 9.656 -30.337 1.00 94.75 209 GLU A O 1
ATOM 1586 N N . GLN A 1 210 ? 0.303 9.735 -29.485 1.00 87.88 210 GLN A N 1
ATOM 1587 C CA . GLN A 1 210 ? 0.497 8.285 -29.485 1.00 87.88 210 GLN A CA 1
ATOM 1588 C C . GLN A 1 210 ? -0.462 7.575 -28.527 1.00 87.88 210 GLN A C 1
ATOM 1590 O O . GLN A 1 210 ? -1.023 6.547 -28.899 1.00 87.88 210 GLN A O 1
ATOM 1595 N N . VAL A 1 211 ? -0.716 8.130 -27.337 1.00 92.25 211 VAL A N 1
ATOM 1596 C CA . VAL A 1 211 ? -1.741 7.610 -26.411 1.00 92.25 211 VAL A CA 1
ATOM 1597 C C . VAL A 1 211 ? -3.119 7.635 -27.063 1.00 92.25 211 VAL A C 1
ATOM 1599 O O . VAL A 1 211 ? -3.818 6.624 -27.069 1.00 92.25 211 VAL A O 1
ATOM 1602 N N . LEU A 1 212 ? -3.510 8.769 -27.650 1.00 87.75 212 LEU A N 1
ATOM 1603 C CA . LEU A 1 212 ? -4.813 8.920 -28.297 1.00 87.75 212 LEU A CA 1
ATOM 1604 C C . LEU A 1 212 ? -4.980 7.961 -29.474 1.00 87.75 212 LEU A C 1
ATOM 1606 O O . LEU A 1 212 ? -6.041 7.360 -29.626 1.00 87.75 212 LEU A O 1
ATOM 1610 N N . GLN A 1 213 ? -3.947 7.792 -30.296 1.00 87.62 213 GLN A N 1
ATOM 1611 C CA . GLN A 1 213 ? -3.968 6.851 -31.410 1.00 87.62 213 GLN A CA 1
ATOM 1612 C C . GLN A 1 213 ? -4.095 5.405 -30.922 1.00 87.62 213 GLN A C 1
ATOM 1614 O O . GLN A 1 213 ? -4.862 4.635 -31.497 1.00 87.62 213 GLN A O 1
ATOM 1619 N N . LEU A 1 214 ? -3.377 5.057 -29.853 1.00 84.62 214 LEU A N 1
ATOM 1620 C CA . LEU A 1 214 ? -3.383 3.725 -29.265 1.00 84.62 214 LEU A CA 1
ATOM 1621 C C . LEU A 1 214 ? -4.748 3.384 -28.643 1.00 84.62 214 LEU A C 1
ATOM 1623 O O . LEU A 1 214 ? -5.260 2.292 -28.857 1.00 84.62 214 LEU A O 1
ATOM 1627 N N . LEU A 1 215 ? -5.371 4.323 -27.925 1.00 84.69 215 LEU A N 1
ATOM 1628 C CA . LEU A 1 215 ? -6.656 4.104 -27.250 1.00 84.69 215 LEU A CA 1
ATOM 1629 C C . LEU A 1 215 ? -7.861 4.193 -28.198 1.00 84.69 215 LEU A C 1
ATOM 1631 O O . LEU A 1 215 ? -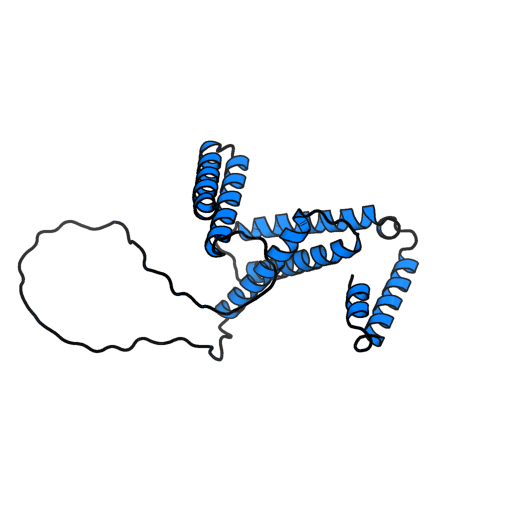8.839 3.472 -28.011 1.00 84.69 215 LEU A O 1
ATOM 1635 N N . ARG A 1 216 ? -7.795 5.019 -29.253 1.00 85.50 216 ARG A N 1
ATOM 1636 C CA . ARG A 1 216 ? -8.861 5.113 -30.272 1.00 85.50 216 ARG A CA 1
ATOM 1637 C C . ARG A 1 216 ? -9.110 3.802 -31.010 1.00 85.50 216 ARG A C 1
ATOM 1639 O O . ARG A 1 216 ? -10.227 3.580 -31.452 1.00 85.50 216 ARG A O 1
ATOM 1646 N N . GLN A 1 217 ? -8.104 2.939 -31.125 1.00 78.69 217 GLN A N 1
ATOM 1647 C CA . GLN A 1 217 ? -8.247 1.621 -31.756 1.00 78.69 217 GLN A CA 1
ATOM 1648 C C . GLN A 1 217 ? -9.161 0.669 -30.972 1.0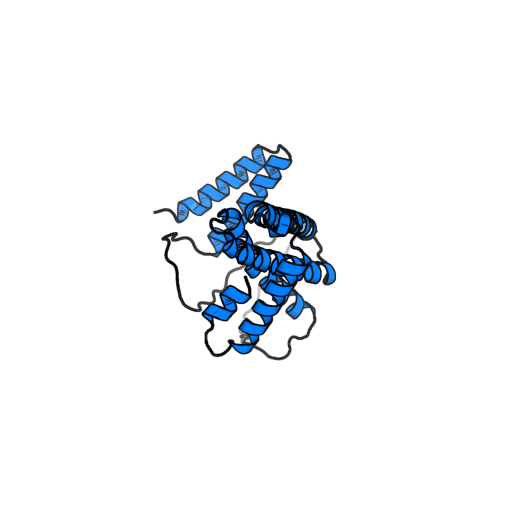0 78.69 217 GLN A C 1
ATOM 1650 O O . GLN A 1 217 ? -9.605 -0.333 -31.522 1.00 78.69 217 GLN A O 1
ATOM 1655 N N . TYR A 1 218 ? -9.452 0.988 -29.710 1.00 73.25 218 TYR A N 1
ATOM 1656 C CA . TYR A 1 218 ? -10.241 0.153 -28.805 1.00 73.25 218 TYR A CA 1
ATOM 1657 C C . TYR A 1 218 ? -11.464 0.887 -28.240 1.00 73.25 218 TYR A C 1
ATOM 1659 O O . TYR A 1 218 ? -12.134 0.379 -27.341 1.00 73.25 21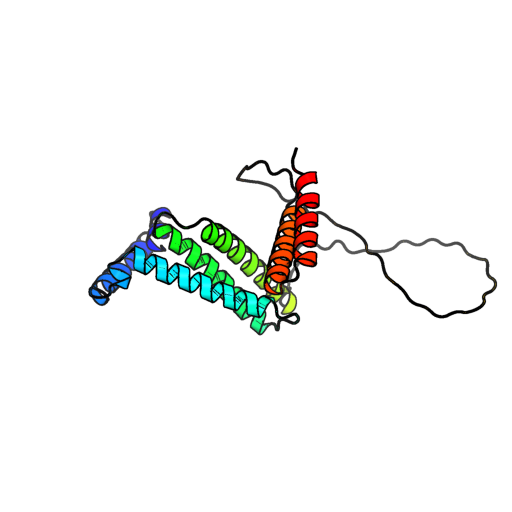8 TYR A O 1
ATOM 1667 N N . ASN A 1 219 ? -11.754 2.073 -28.778 1.00 65.06 219 ASN A N 1
ATOM 1668 C CA . ASN A 1 219 ? -12.926 2.875 -28.466 1.00 65.06 219 ASN A CA 1
ATOM 1669 C C . ASN A 1 219 ? -13.929 2.728 -29.624 1.00 65.06 219 ASN A C 1
ATOM 1671 O O . ASN A 1 219 ? -13.773 3.392 -30.650 1.00 65.06 219 ASN A O 1
ATOM 1675 N N . HIS A 1 220 ? -14.895 1.816 -29.477 1.00 55.34 220 HIS A N 1
ATOM 1676 C CA . HIS A 1 220 ? -16.001 1.589 -30.417 1.00 55.34 220 HIS A CA 1
ATOM 1677 C C . HIS A 1 220 ? -17.320 2.063 -29.818 1.00 55.34 220 HIS A C 1
ATOM 1679 O O . HIS A 1 220 ? -17.594 1.681 -28.658 1.00 55.34 220 HIS A O 1
#

Foldseek 3Di:
DVLVVLVVVPPVCVVVSVVVVVVVVVVCVVCVVPPCSVDLVNVLVVLVVVLVVLVVVLVVLVPPPDHDLVSLVVNLVSLQVLLVSLVVSVVSPDDDVVSVVSNVVSVVVSVVSVVVSCVVVPVDDDDDDDDDDDDDDDDDDDDDDDDDDDDDDDDDDDDDDDDDDDDDDDDDDDQQADPVLVVQLVVLCVQLVVCVVVVNPVSNVVSVVVSCVSSVVRVD

Secondary structure (DSSP, 8-state):
-HHHHHHHTGGGGHHHHHHHHHHHHHHHHHTTT-HHHH-HHHHHHHHHHHHHHHHHHHHHHHH-SS--HHHHHHHHHHHHHHHHHHHHHGGGSS--HHHHHHHHHHHHHHHHHHHHHHHHTT---S-S-PPPP---------------------PPPP--------------------HHHHHHHHHHHHHHHHHHHTT-HHHHHHHHHHHHHHHHTT--

Organism: NCBI:txid1234261

Sequence (220 aa):
YVANESLKAGKSQQVFTAQVIGALELMKETYSDDELIKSMSTGQQVIEELITVLTGETNDIENDSEKSTDQLRVLMRKYYTIGGLSDVLSVFGTVKDDFIGLGKMSKSRAVTIFRELKSGAGLGGEAASKPSFGSGASSNAAYRPPSPVRPNIPPQQPPSSVTYDTPYSGYDQQSNAPPEIIMQAQKLCRYANSALEHEDISTAIKNCEQVLQLLRQYNH